Protein AF-A0A3D3JRH2-F1 (afdb_monomer_lite)

Radius of gyration: 25.26 Å; chains: 1; bounding box: 68×39×95 Å

pLDDT: mean 86.0, std 19.09, range [33.0, 98.31]

Structure (mmCIF, N/CA/C/O backbone):
data_AF-A0A3D3JRH2-F1
#
_entry.id   AF-A0A3D3JRH2-F1
#
loop_
_atom_site.group_PDB
_atom_site.id
_atom_site.type_symbol
_atom_site.label_atom_id
_atom_site.label_alt_id
_atom_site.label_comp_id
_atom_site.label_asym_id
_atom_site.label_entity_id
_atom_site.label_seq_id
_atom_site.pdbx_PDB_ins_code
_atom_site.Cartn_x
_atom_site.Cartn_y
_atom_site.Cartn_z
_atom_site.occupancy
_atom_site.B_iso_or_equiv
_atom_site.auth_seq_id
_atom_site.auth_comp_id
_atom_site.auth_asym_id
_atom_site.auth_atom_id
_atom_site.pdbx_PDB_model_num
ATOM 1 N N . MET A 1 1 ? -28.221 7.135 58.845 1.00 40.22 1 MET A N 1
ATOM 2 C CA . MET A 1 1 ? -26.895 6.533 58.568 1.00 40.22 1 MET A CA 1
ATOM 3 C C . MET A 1 1 ? -27.173 5.155 57.981 1.00 40.22 1 MET A C 1
ATOM 5 O O . MET A 1 1 ? -27.814 4.379 58.660 1.00 40.22 1 MET A O 1
ATOM 9 N N . MET A 1 2 ? -26.902 4.815 56.724 1.00 33.19 2 MET A N 1
ATOM 10 C CA . MET A 1 2 ? -25.767 5.149 55.867 1.00 33.19 2 MET A CA 1
ATOM 11 C C . MET A 1 2 ? -26.227 5.385 54.418 1.00 33.19 2 MET A C 1
ATOM 13 O O . MET A 1 2 ? -26.997 4.594 53.874 1.00 33.19 2 MET A O 1
ATOM 17 N N . SER A 1 3 ? -25.724 6.456 53.800 1.00 33.62 3 SER A N 1
ATOM 18 C CA . SER A 1 3 ? -25.814 6.701 52.358 1.00 33.62 3 SER A CA 1
ATOM 19 C C . SER A 1 3 ? -25.036 5.631 51.598 1.00 33.62 3 SER A C 1
ATOM 21 O O . SER A 1 3 ? -23.845 5.444 51.841 1.00 33.62 3 SER A O 1
ATOM 23 N N . ARG A 1 4 ? -25.684 4.958 50.645 1.00 35.91 4 ARG A N 1
ATOM 24 C CA . ARG A 1 4 ? -24.991 4.191 49.606 1.00 35.91 4 ARG A CA 1
ATOM 25 C C . ARG A 1 4 ? -24.695 5.143 48.454 1.00 35.91 4 ARG A C 1
ATOM 27 O O . ARG A 1 4 ? -25.596 5.545 47.726 1.00 35.91 4 ARG A O 1
ATOM 34 N N . LEU A 1 5 ? -23.432 5.543 48.358 1.00 33.53 5 LEU A N 1
ATOM 35 C CA . LEU A 1 5 ? -22.888 6.319 47.254 1.00 33.53 5 LEU A CA 1
ATOM 36 C C . LEU A 1 5 ? -22.901 5.423 46.003 1.00 33.53 5 LEU A C 1
ATOM 38 O O . LEU A 1 5 ? -22.093 4.504 45.885 1.00 33.53 5 LEU A O 1
ATOM 42 N N . ALA A 1 6 ? -23.856 5.639 45.102 1.00 35.31 6 ALA A N 1
ATOM 43 C CA . ALA A 1 6 ? -23.824 5.041 43.775 1.00 35.31 6 ALA A CA 1
ATOM 44 C C . ALA A 1 6 ? -22.834 5.848 42.927 1.00 35.31 6 ALA A C 1
ATOM 46 O O . ALA A 1 6 ? -23.084 7.009 42.604 1.00 35.31 6 ALA A O 1
ATOM 47 N N . ILE A 1 7 ? -21.691 5.246 42.600 1.00 39.34 7 ILE A N 1
ATOM 48 C CA . ILE A 1 7 ? -20.765 5.787 41.607 1.00 39.34 7 ILE A CA 1
ATOM 49 C C . ILE A 1 7 ? -21.447 5.623 40.248 1.00 39.34 7 ILE A C 1
ATOM 51 O O . ILE A 1 7 ? -21.455 4.542 39.663 1.00 39.34 7 ILE A O 1
ATOM 55 N N . VAL A 1 8 ? -22.068 6.698 39.770 1.00 34.78 8 VAL A N 1
ATOM 56 C CA . VAL A 1 8 ? -22.498 6.819 38.379 1.00 34.78 8 VAL A CA 1
ATOM 57 C C . VAL A 1 8 ? -21.231 7.040 37.557 1.00 34.78 8 VAL A C 1
ATOM 59 O O . VAL A 1 8 ? -20.701 8.147 37.492 1.00 34.78 8 VAL A O 1
ATOM 62 N N . LEU A 1 9 ? -20.713 5.965 36.964 1.00 33.00 9 LEU A N 1
ATOM 63 C CA . LEU A 1 9 ? -19.756 6.046 35.866 1.00 33.00 9 LEU A CA 1
ATOM 64 C C . LEU A 1 9 ? -20.491 6.675 34.679 1.00 33.00 9 LEU A C 1
ATOM 66 O O . LEU A 1 9 ? -21.208 6.004 33.941 1.00 33.00 9 LEU A O 1
ATOM 70 N N . ILE A 1 10 ? -20.353 7.991 34.536 1.00 39.66 10 ILE A N 1
ATOM 71 C CA . ILE A 1 10 ? -20.770 8.710 33.336 1.00 39.66 10 ILE A CA 1
ATOM 72 C C . ILE A 1 10 ? -19.783 8.299 32.243 1.00 39.66 10 ILE A C 1
ATOM 74 O O . ILE A 1 10 ? -18.704 8.871 32.106 1.00 39.66 10 ILE A O 1
ATOM 78 N N . GLY A 1 11 ? -20.134 7.245 31.506 1.00 34.72 11 GLY A N 1
ATOM 79 C CA . GLY A 1 11 ? -19.487 6.924 30.246 1.00 34.72 11 GLY A CA 1
ATOM 80 C C . GLY A 1 11 ? -19.668 8.115 29.315 1.00 34.72 11 GLY A C 1
ATOM 81 O O . GLY A 1 11 ? -20.790 8.437 28.932 1.00 34.72 11 GLY A O 1
ATOM 82 N N . ILE A 1 12 ? -18.570 8.794 28.993 1.00 41.31 12 ILE A N 1
ATOM 83 C CA . ILE A 1 12 ? -18.538 9.830 27.965 1.00 41.31 12 ILE A CA 1
ATOM 84 C C . ILE A 1 12 ? -18.733 9.109 26.628 1.00 41.31 12 ILE A C 1
ATOM 86 O O . ILE A 1 12 ? -17.787 8.660 25.987 1.00 41.31 12 ILE A O 1
ATOM 90 N N . THR A 1 13 ? -19.990 8.930 26.237 1.00 35.75 13 THR A N 1
ATOM 91 C CA . THR A 1 13 ? -20.379 8.494 24.903 1.00 35.75 13 THR A CA 1
ATOM 92 C C . THR A 1 13 ? -20.231 9.690 23.974 1.00 35.75 13 THR A C 1
ATOM 94 O O . THR A 1 13 ? -21.083 10.569 23.933 1.00 35.75 13 THR A O 1
ATOM 97 N N . LEU A 1 14 ? -19.123 9.755 23.233 1.00 35.34 14 LEU A N 1
ATOM 98 C CA . LEU A 1 14 ? -19.022 10.644 22.077 1.00 35.34 14 LEU A CA 1
ATOM 99 C C . LEU A 1 14 ? -19.942 10.085 20.973 1.00 35.34 14 LEU A C 1
ATOM 101 O O . LEU A 1 14 ? -19.662 9.002 20.447 1.00 35.34 14 LEU A O 1
ATOM 105 N N . PRO A 1 15 ? -21.047 10.768 20.617 1.00 36.00 15 PRO A N 1
ATOM 106 C CA . PRO A 1 15 ? -21.924 10.325 19.545 1.00 36.00 15 PRO A CA 1
ATOM 107 C C . PRO A 1 15 ? -21.199 10.556 18.215 1.00 36.00 15 PRO A C 1
ATOM 109 O O . PRO A 1 15 ? -21.060 11.688 17.763 1.00 36.00 15 PRO A O 1
ATOM 112 N N . GLY A 1 16 ? -20.675 9.484 17.620 1.00 35.41 16 GLY A N 1
ATOM 113 C CA . GLY A 1 16 ? -20.023 9.534 16.305 1.00 35.41 16 GLY A CA 1
ATOM 114 C C . GLY A 1 16 ? -18.815 8.613 16.123 1.00 35.41 16 GLY A C 1
ATOM 115 O O . GLY A 1 16 ? -18.376 8.435 14.994 1.00 35.41 16 GLY A O 1
ATOM 116 N N . PHE A 1 17 ? -18.298 7.987 17.188 1.00 38.75 17 PHE A N 1
ATOM 117 C CA . PHE A 1 17 ? -17.148 7.067 17.098 1.00 38.75 17 PHE A CA 1
ATOM 118 C C . PHE A 1 17 ? -17.523 5.578 17.206 1.00 38.75 17 PHE A C 1
ATOM 120 O O . PHE A 1 17 ? -16.671 4.725 17.436 1.00 38.75 17 PHE A O 1
ATOM 127 N N . VAL A 1 18 ? -18.804 5.247 17.023 1.00 35.84 18 VAL A N 1
ATOM 128 C CA . VAL A 1 18 ? -19.294 3.860 16.967 1.00 35.84 18 VAL A CA 1
ATOM 129 C C . VAL A 1 18 ? -19.523 3.475 15.503 1.00 35.84 18 VAL A C 1
ATOM 131 O O . VAL A 1 18 ? -20.641 3.218 15.076 1.00 35.84 18 VAL A O 1
ATOM 134 N N . CYS A 1 19 ? -18.450 3.469 14.713 1.00 33.66 19 CYS A N 1
ATOM 135 C CA . CYS A 1 19 ? -18.421 2.784 13.420 1.00 33.66 19 CYS A CA 1
ATOM 136 C C . CYS A 1 19 ? -17.514 1.557 13.561 1.00 33.66 19 CYS A C 1
ATOM 138 O O . CYS A 1 19 ? -16.293 1.674 13.531 1.00 33.66 19 CYS A O 1
ATOM 140 N N . SER A 1 20 ? -18.144 0.401 13.793 1.00 37.19 20 SER A N 1
ATOM 141 C CA . SER A 1 20 ? -17.623 -0.966 13.618 1.00 37.19 20 SER A CA 1
ATOM 142 C C . SER A 1 20 ? -16.112 -1.168 13.854 1.00 37.19 20 SER A C 1
ATOM 144 O O . SER A 1 20 ? -15.312 -1.271 12.917 1.00 37.19 20 SER A O 1
ATOM 146 N N . LEU A 1 21 ? -15.714 -1.329 15.117 1.00 41.91 21 LEU A N 1
ATOM 147 C CA . LEU A 1 21 ? -14.427 -1.956 15.452 1.00 41.91 21 LEU A CA 1
ATOM 148 C C . LEU A 1 21 ? -14.421 -3.478 15.197 1.00 41.91 21 LEU A C 1
ATOM 150 O O . LEU A 1 21 ? -13.360 -4.085 15.221 1.00 41.91 21 LEU A O 1
ATOM 154 N N . GLN A 1 22 ? -15.566 -4.077 14.855 1.00 44.88 22 GLN A N 1
ATOM 155 C CA . GLN A 1 22 ? -15.666 -5.427 14.296 1.00 44.88 22 GLN A CA 1
ATOM 156 C C . GLN A 1 22 ? -15.674 -5.348 12.763 1.00 44.88 22 GLN A C 1
ATOM 158 O O . GLN A 1 22 ? -16.735 -5.398 12.151 1.00 44.88 22 GLN A O 1
ATOM 163 N N . ALA A 1 23 ? -14.512 -5.164 12.137 1.00 56.19 23 ALA A N 1
ATOM 164 C CA . ALA A 1 23 ? -14.354 -5.662 10.768 1.00 56.19 23 ALA A CA 1
ATOM 165 C C . ALA A 1 23 ? -13.597 -6.979 10.875 1.00 56.19 23 ALA A C 1
ATOM 167 O O . ALA A 1 23 ? -12.637 -7.059 11.644 1.00 56.19 23 ALA A O 1
ATOM 168 N N . ASP A 1 24 ? -14.062 -7.988 10.155 1.00 73.38 24 ASP A N 1
ATOM 169 C CA . ASP A 1 24 ? -13.452 -9.309 10.148 1.00 73.38 24 ASP A CA 1
ATOM 170 C C . ASP A 1 24 ? -12.060 -9.187 9.494 1.00 73.38 24 ASP A C 1
ATOM 172 O O . ASP A 1 24 ? -11.940 -8.549 8.442 1.00 73.38 24 ASP A O 1
ATOM 176 N N . PRO A 1 25 ? -10.983 -9.761 10.065 1.00 78.38 25 PRO A N 1
ATO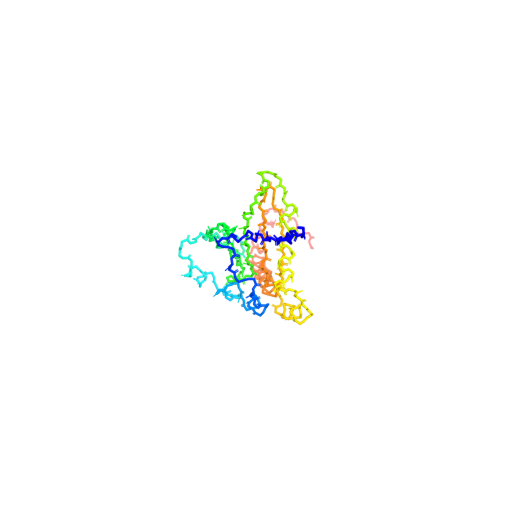M 177 C CA . PRO A 1 25 ? -9.703 -9.901 9.368 1.00 78.38 25 PRO A CA 1
ATOM 178 C C . PRO A 1 25 ? -9.841 -10.439 7.931 1.00 78.38 25 PRO A C 1
ATOM 180 O O . PRO A 1 25 ? -9.043 -10.090 7.059 1.00 78.38 25 PRO A O 1
ATOM 183 N N . SER A 1 26 ? -10.887 -11.225 7.653 1.00 82.25 26 SER A N 1
ATOM 184 C CA . SER A 1 26 ? -11.229 -11.701 6.312 1.00 82.25 26 SER A CA 1
ATOM 185 C C . SER A 1 26 ? -11.582 -10.594 5.311 1.00 82.25 26 SER A C 1
ATOM 187 O O . SER A 1 26 ? -11.422 -10.800 4.106 1.00 82.25 26 SER A O 1
ATOM 189 N N . ASP A 1 27 ? -12.012 -9.417 5.768 1.00 90.44 27 ASP A N 1
ATOM 190 C CA . ASP A 1 27 ? -12.356 -8.289 4.901 1.00 90.44 27 ASP A CA 1
ATOM 191 C C . ASP A 1 27 ? -11.094 -7.665 4.305 1.00 90.44 27 ASP A C 1
ATOM 193 O O . ASP A 1 27 ? -10.979 -7.546 3.084 1.00 90.44 27 ASP A O 1
ATOM 197 N N . ILE A 1 28 ? -10.098 -7.355 5.148 1.00 93.88 28 ILE A N 1
ATOM 198 C CA . ILE A 1 28 ? -8.846 -6.749 4.672 1.00 93.88 28 ILE A CA 1
ATOM 199 C C . ILE A 1 28 ? -8.021 -7.719 3.813 1.00 93.88 28 ILE A C 1
ATOM 201 O O . ILE A 1 28 ? -7.264 -7.285 2.946 1.00 93.88 28 ILE A O 1
ATOM 205 N N . ALA A 1 29 ? -8.200 -9.032 3.996 1.00 94.00 29 ALA A N 1
ATOM 206 C CA . ALA A 1 29 ? -7.615 -10.050 3.125 1.00 94.00 29 ALA A CA 1
ATOM 207 C C . ALA A 1 29 ? -8.140 -9.991 1.682 1.00 94.00 29 ALA A C 1
ATOM 209 O O . ALA A 1 29 ? -7.397 -10.283 0.746 1.00 94.00 29 ALA A O 1
ATOM 210 N N . LYS A 1 30 ? -9.402 -9.589 1.485 1.00 94.56 30 LYS A N 1
ATOM 211 C CA . LYS A 1 30 ? -10.035 -9.487 0.159 1.00 94.56 30 LYS A CA 1
ATOM 212 C C . LYS A 1 30 ? -9.756 -8.143 -0.514 1.00 94.56 30 LYS A C 1
ATOM 214 O O . LYS A 1 30 ? -9.646 -8.078 -1.738 1.00 94.56 30 LYS A O 1
ATOM 219 N N . GLY A 1 31 ? -9.637 -7.075 0.269 1.00 94.81 31 GLY A N 1
ATOM 220 C CA . GLY A 1 31 ? -9.479 -5.719 -0.243 1.00 94.81 31 GLY A CA 1
ATOM 221 C C . GLY A 1 31 ? -9.542 -4.668 0.855 1.00 94.81 31 GLY A C 1
ATOM 222 O O . GLY A 1 31 ? -9.726 -4.979 2.025 1.00 94.81 31 GLY A O 1
ATOM 223 N N . TYR A 1 32 ? -9.418 -3.397 0.486 1.00 94.56 32 TYR A N 1
ATOM 224 C CA . TYR A 1 32 ? -9.647 -2.293 1.414 1.00 94.56 32 TYR A CA 1
ATOM 225 C C . TYR A 1 32 ? -11.020 -1.670 1.157 1.00 94.56 32 TYR A C 1
ATOM 227 O O . TYR A 1 32 ? -11.253 -1.092 0.093 1.00 94.56 32 TYR A O 1
ATOM 235 N N . LYS A 1 33 ? -11.918 -1.750 2.151 1.00 89.50 33 LYS A N 1
ATOM 236 C CA . LYS A 1 33 ? -13.347 -1.421 1.982 1.00 89.50 33 LYS A CA 1
ATOM 237 C C . LYS A 1 33 ? -13.911 -2.218 0.791 1.00 89.50 33 LYS A C 1
ATOM 239 O O . LYS A 1 33 ? -13.622 -3.401 0.668 1.00 89.50 33 LYS A O 1
ATOM 244 N N . ASP A 1 34 ? -14.635 -1.565 -0.112 1.00 90.81 34 ASP A N 1
ATOM 245 C CA . ASP A 1 34 ? -15.239 -2.192 -1.291 1.00 90.81 34 ASP A CA 1
ATOM 246 C C . ASP A 1 34 ? -14.273 -2.329 -2.484 1.00 90.81 34 ASP A C 1
ATOM 248 O O . ASP A 1 34 ? -14.712 -2.596 -3.599 1.00 90.81 34 ASP A O 1
ATOM 252 N N . GLN A 1 35 ? -12.968 -2.099 -2.288 1.00 95.81 35 GLN A N 1
ATOM 253 C CA . GLN A 1 35 ? -11.960 -2.159 -3.351 1.00 95.81 35 GLN A CA 1
ATOM 254 C C . GLN A 1 35 ? -11.091 -3.416 -3.201 1.00 95.81 35 GLN A C 1
ATOM 256 O O . GLN A 1 35 ? -10.242 -3.457 -2.303 1.00 95.81 35 GLN A O 1
ATOM 261 N N . PRO A 1 36 ? -11.267 -4.437 -4.062 1.00 97.19 36 PRO A N 1
ATOM 262 C CA . PRO A 1 36 ? -10.444 -5.639 -4.033 1.00 97.19 36 PRO A CA 1
ATOM 263 C C . PRO A 1 36 ? -8.972 -5.343 -4.322 1.00 97.19 36 PRO A C 1
ATOM 265 O O . PRO A 1 36 ? -8.639 -4.447 -5.100 1.00 97.19 36 PRO A O 1
ATOM 268 N N . TRP A 1 37 ? -8.076 -6.142 -3.749 1.00 97.81 37 TRP A N 1
ATOM 269 C CA . TRP A 1 37 ? -6.662 -6.078 -4.114 1.00 97.81 37 TRP A CA 1
ATOM 270 C C . TRP A 1 37 ? -6.447 -6.443 -5.590 1.00 97.81 37 TRP A C 1
ATOM 272 O O . TRP A 1 37 ? -7.124 -7.312 -6.134 1.00 97.81 37 TRP A O 1
ATOM 282 N N . GLY A 1 38 ? -5.495 -5.776 -6.246 1.00 97.25 38 GLY A N 1
ATOM 283 C CA . GLY A 1 38 ? -5.142 -6.036 -7.647 1.00 97.25 38 GLY A CA 1
ATOM 284 C C . GLY A 1 38 ? -6.092 -5.437 -8.682 1.00 97.25 38 GLY A C 1
ATOM 285 O O . GLY A 1 38 ? -5.847 -5.579 -9.877 1.00 97.25 38 GLY A O 1
ATOM 286 N N . VAL A 1 39 ? -7.146 -4.746 -8.247 1.00 97.88 39 VAL A N 1
ATOM 287 C CA . VAL A 1 39 ? -8.066 -4.046 -9.143 1.00 97.88 39 VAL A CA 1
ATOM 288 C C . VAL A 1 39 ? -7.382 -2.846 -9.825 1.00 97.88 39 VAL A C 1
ATOM 290 O O . VAL A 1 39 ? -6.449 -2.258 -9.268 1.00 97.88 39 VAL A O 1
ATOM 293 N N . SER A 1 40 ? -7.841 -2.491 -11.029 1.00 97.06 40 SER A N 1
ATOM 294 C CA . SER A 1 40 ? -7.260 -1.422 -11.853 1.00 97.06 40 SER A CA 1
ATOM 295 C C . SER A 1 40 ? -7.551 -0.012 -11.351 1.00 97.06 40 SER A C 1
ATOM 297 O O . SER A 1 40 ? -8.543 0.226 -10.653 1.00 97.06 40 SER A O 1
ATOM 299 N N . ILE A 1 41 ? -6.723 0.946 -11.783 1.00 96.69 41 ILE A N 1
ATOM 300 C CA . ILE A 1 41 ? -6.904 2.378 -11.501 1.00 96.69 41 ILE A CA 1
ATOM 301 C C . ILE A 1 41 ? -8.294 2.832 -11.948 1.00 96.69 41 ILE A C 1
ATOM 303 O O . ILE A 1 41 ? -9.002 3.478 -11.180 1.00 96.69 41 ILE A O 1
ATOM 307 N N . GLU A 1 42 ? -8.702 2.459 -13.165 1.00 96.56 42 GLU A N 1
ATOM 308 C CA . GLU A 1 42 ? -9.991 2.858 -13.743 1.00 96.56 42 GLU A CA 1
ATOM 309 C C . GLU A 1 42 ? -11.164 2.411 -12.861 1.00 96.56 42 GLU A C 1
ATOM 311 O O . GLU A 1 42 ? -12.099 3.175 -12.619 1.00 96.56 42 GLU A O 1
ATOM 316 N N . THR A 1 43 ? -11.109 1.180 -12.347 1.00 97.00 43 THR A N 1
ATOM 317 C CA . THR A 1 43 ? -12.164 0.641 -11.482 1.00 97.00 43 THR A CA 1
ATOM 318 C C . THR A 1 43 ? -12.265 1.419 -10.173 1.00 97.00 43 THR A C 1
ATOM 320 O O . THR A 1 43 ? -13.364 1.819 -9.791 1.00 97.00 43 THR A O 1
ATOM 323 N N . VAL A 1 44 ? -11.136 1.694 -9.510 1.00 96.25 44 VAL A N 1
ATOM 324 C CA . VAL A 1 44 ? -11.143 2.468 -8.256 1.00 96.25 44 VAL A CA 1
ATOM 325 C C . VAL A 1 44 ? -11.566 3.915 -8.511 1.00 96.25 44 VAL A C 1
ATOM 327 O O . VAL A 1 44 ? -12.331 4.486 -7.738 1.00 96.25 44 VAL A O 1
ATOM 330 N N . GLN A 1 45 ? -11.130 4.516 -9.618 1.00 95.94 45 GLN A N 1
ATOM 331 C CA . GLN A 1 45 ? -11.484 5.889 -9.973 1.00 95.94 45 GLN A CA 1
ATOM 332 C C . GLN A 1 45 ? -12.981 6.048 -10.265 1.00 95.94 45 GLN A C 1
ATOM 334 O O . GLN A 1 45 ? -13.565 7.061 -9.891 1.00 95.94 45 GLN A O 1
ATOM 339 N N . LYS A 1 46 ? -13.641 5.035 -10.845 1.00 96.38 46 LYS A N 1
ATOM 340 C CA . LYS A 1 46 ? -15.109 5.020 -10.990 1.00 96.38 46 LYS A CA 1
ATOM 341 C C . LYS A 1 46 ? -15.831 5.069 -9.643 1.00 96.38 46 LYS A C 1
ATOM 343 O O . LYS A 1 46 ? -16.882 5.696 -9.552 1.00 96.38 46 LYS A O 1
ATOM 348 N N . ALA A 1 47 ? -15.276 4.437 -8.607 1.00 95.00 47 ALA A N 1
ATOM 349 C CA . ALA A 1 47 ? -15.831 4.495 -7.254 1.00 95.00 47 ALA A CA 1
ATOM 350 C C . ALA A 1 47 ? -15.591 5.856 -6.569 1.00 95.00 47 ALA A C 1
ATOM 352 O O . ALA A 1 47 ? -16.340 6.230 -5.668 1.00 95.00 47 ALA A O 1
ATOM 353 N N . PHE A 1 48 ? -14.579 6.612 -7.008 1.00 94.81 48 PHE A N 1
ATOM 354 C CA . PHE A 1 48 ? -14.211 7.914 -6.449 1.00 94.81 48 PHE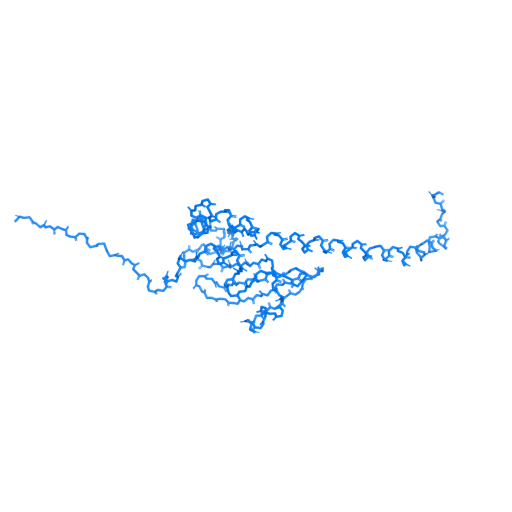 A CA 1
ATOM 355 C C . PHE A 1 48 ? -14.013 8.958 -7.562 1.00 94.81 48 PHE A C 1
ATOM 357 O O . PHE A 1 48 ? -12.874 9.331 -7.852 1.00 94.81 48 PHE A O 1
ATOM 364 N N . PRO A 1 49 ? -15.093 9.460 -8.188 1.00 92.00 49 PRO A N 1
ATOM 365 C CA . PRO A 1 49 ? -14.988 10.364 -9.337 1.00 92.00 49 PRO A CA 1
ATOM 366 C C . PRO A 1 49 ? -14.281 11.689 -9.008 1.00 92.00 49 PRO A C 1
ATOM 368 O O . PRO A 1 49 ? -13.596 12.239 -9.864 1.00 92.00 49 PRO A O 1
ATOM 371 N N . ASP A 1 50 ? -14.369 12.157 -7.759 1.00 93.50 50 ASP A N 1
ATOM 372 C CA . ASP A 1 50 ? -13.734 13.402 -7.290 1.00 93.50 50 ASP A CA 1
ATOM 373 C C . ASP A 1 50 ? -12.280 13.216 -6.812 1.00 93.50 50 ASP A C 1
ATOM 375 O O . ASP A 1 50 ? -11.707 14.077 -6.136 1.00 93.50 50 ASP A O 1
ATOM 379 N N . SER A 1 51 ? -11.684 12.058 -7.089 1.00 94.12 51 SER A N 1
ATOM 380 C CA . SER A 1 51 ? -10.315 11.748 -6.687 1.00 94.12 51 SER A CA 1
ATOM 381 C C . SER A 1 51 ? -9.271 12.398 -7.598 1.00 94.12 51 SER A C 1
ATOM 383 O O . SER A 1 51 ? -9.512 12.673 -8.772 1.00 94.12 51 SER A O 1
ATOM 385 N N . ASN A 1 52 ? -8.077 12.634 -7.051 1.00 96.62 52 ASN A N 1
ATOM 386 C CA . ASN A 1 52 ? -6.938 13.141 -7.814 1.00 96.62 52 ASN A CA 1
ATOM 387 C C . ASN A 1 52 ? -5.996 11.991 -8.192 1.00 96.62 52 ASN A C 1
ATOM 389 O O . ASN A 1 52 ? -5.470 11.326 -7.297 1.00 96.62 52 ASN A O 1
ATOM 393 N N . LEU A 1 53 ? -5.774 11.775 -9.490 1.00 96.62 53 LEU A N 1
ATOM 394 C CA . LEU A 1 53 ? -4.863 10.754 -10.007 1.00 96.62 53 LEU A CA 1
ATOM 395 C C . LEU A 1 53 ? -3.502 11.366 -10.346 1.00 96.62 53 LEU A C 1
ATOM 397 O O . LEU A 1 53 ? -3.394 12.238 -11.203 1.00 96.62 53 LEU A O 1
ATOM 401 N N . GLU A 1 54 ? -2.455 10.833 -9.732 1.00 96.25 54 GLU A N 1
ATOM 402 C CA . GLU A 1 54 ? -1.067 11.173 -10.022 1.00 96.25 54 GLU A CA 1
ATOM 403 C C . GLU A 1 54 ? -0.346 9.942 -10.572 1.00 96.25 54 GLU A C 1
ATOM 405 O O . GLU A 1 54 ? -0.228 8.919 -9.898 1.00 96.25 54 GLU A O 1
ATOM 410 N N . THR A 1 55 ? 0.148 10.024 -11.805 1.00 93.69 55 THR A N 1
ATOM 411 C CA . THR A 1 55 ? 0.948 8.960 -12.422 1.00 93.69 55 THR A CA 1
ATOM 412 C C . THR A 1 55 ? 2.430 9.257 -12.265 1.00 93.69 55 THR A C 1
ATOM 414 O O . THR A 1 55 ? 2.875 10.370 -12.546 1.00 93.69 55 THR A O 1
ATOM 417 N N . ALA A 1 56 ? 3.207 8.252 -11.883 1.00 86.06 56 ALA A N 1
ATOM 418 C CA . ALA A 1 56 ? 4.650 8.344 -11.757 1.00 86.06 56 ALA A CA 1
ATOM 419 C C . ALA A 1 56 ? 5.363 7.523 -12.851 1.00 86.06 56 ALA A C 1
ATOM 421 O O . ALA A 1 56 ? 4.787 6.601 -13.445 1.00 86.06 56 ALA A O 1
ATOM 422 N N . PRO A 1 57 ? 6.639 7.842 -13.146 1.00 75.44 57 PRO A N 1
ATOM 423 C CA . PRO A 1 57 ? 7.444 7.056 -14.069 1.00 75.44 57 PRO A CA 1
ATOM 424 C C . PRO A 1 57 ? 7.494 5.581 -13.668 1.00 75.44 57 PRO A C 1
ATOM 426 O O . PRO A 1 57 ? 7.441 5.231 -12.491 1.00 75.44 57 PRO A O 1
ATOM 429 N N . LYS A 1 58 ? 7.674 4.713 -14.667 1.00 75.00 58 LYS A N 1
ATOM 430 C CA . LYS A 1 58 ? 7.733 3.251 -14.511 1.00 75.00 58 LYS A CA 1
ATOM 431 C C . LYS A 1 58 ? 6.399 2.579 -14.132 1.00 75.00 58 LYS A C 1
ATOM 433 O O . LYS A 1 58 ? 6.413 1.425 -13.718 1.00 75.00 58 LYS A O 1
ATOM 438 N N . GLY A 1 59 ? 5.259 3.235 -14.352 1.00 78.88 59 GLY A N 1
ATOM 439 C CA . GLY A 1 59 ? 3.946 2.579 -14.290 1.00 78.88 59 GLY A CA 1
ATOM 440 C C . GLY A 1 59 ? 3.376 2.434 -12.880 1.00 78.88 59 GLY A C 1
ATOM 441 O O . GLY A 1 59 ? 2.566 1.539 -12.642 1.00 78.88 59 GLY A O 1
ATOM 442 N N . SER A 1 60 ? 3.802 3.286 -11.946 1.00 90.50 60 SER A N 1
ATOM 443 C CA . SER A 1 60 ? 3.099 3.474 -10.679 1.00 90.50 60 SER A CA 1
ATOM 444 C C . SER A 1 60 ? 2.121 4.641 -10.777 1.00 90.50 60 SER A C 1
ATOM 446 O O . SER A 1 60 ? 2.323 5.589 -11.538 1.00 90.50 60 SER A O 1
ATOM 448 N N . ALA A 1 61 ? 1.045 4.577 -10.004 1.00 95.94 61 ALA A N 1
ATOM 449 C CA . ALA A 1 61 ? 0.079 5.658 -9.902 1.00 95.94 61 ALA A CA 1
ATOM 450 C C . ALA A 1 61 ? -0.470 5.744 -8.482 1.00 95.94 61 ALA A C 1
ATOM 452 O O . ALA A 1 61 ? -0.454 4.769 -7.736 1.00 95.94 61 ALA A O 1
ATOM 453 N N . THR A 1 62 ? -0.950 6.919 -8.105 1.00 97.62 62 THR A N 1
ATOM 454 C CA . THR A 1 62 ? -1.593 7.162 -6.821 1.00 97.62 62 THR A CA 1
ATOM 455 C C . THR A 1 62 ? -2.907 7.882 -7.052 1.00 97.62 62 THR A C 1
ATOM 457 O O . THR A 1 62 ? -2.932 8.951 -7.654 1.00 97.62 62 THR A O 1
ATOM 460 N N . LEU A 1 63 ? -3.992 7.311 -6.542 1.00 97.69 63 LEU A N 1
ATOM 461 C CA . LEU A 1 63 ? -5.305 7.936 -6.518 1.00 97.69 63 LEU A CA 1
ATOM 462 C C . LEU A 1 63 ? -5.577 8.460 -5.106 1.00 97.69 63 LEU A C 1
ATOM 464 O O . LEU A 1 63 ? -5.667 7.686 -4.151 1.00 97.69 63 LEU A O 1
ATOM 468 N N . THR A 1 64 ? -5.700 9.774 -4.962 1.00 98.00 64 THR A N 1
ATOM 469 C CA . THR A 1 64 ? -5.935 10.430 -3.674 1.00 98.00 64 THR A CA 1
ATOM 470 C C . THR A 1 64 ? -7.407 10.773 -3.508 1.00 98.00 64 THR A C 1
ATOM 472 O O . THR A 1 64 ? -7.980 11.517 -4.302 1.00 98.00 64 THR A O 1
ATOM 475 N N . VAL A 1 65 ? -8.002 10.276 -2.427 1.00 96.81 65 VAL A N 1
ATOM 476 C CA . VAL A 1 65 ? -9.393 10.510 -2.037 1.00 96.81 65 VAL A CA 1
ATOM 477 C C . VAL A 1 65 ? -9.410 11.317 -0.743 1.00 96.81 65 VAL A C 1
ATOM 479 O O . VAL A 1 65 ? -8.772 10.943 0.247 1.00 96.81 65 VAL A O 1
ATOM 482 N N . LYS A 1 66 ? -10.133 12.441 -0.741 1.00 95.94 66 LYS A N 1
ATOM 483 C CA . LYS A 1 66 ? -10.364 13.231 0.475 1.00 95.94 66 LYS A CA 1
ATOM 484 C C . LYS A 1 66 ? -11.342 12.495 1.386 1.00 95.94 66 LYS A C 1
ATOM 486 O O . LYS A 1 66 ? -12.320 11.923 0.915 1.00 95.94 66 LYS A O 1
ATOM 491 N N . GLY A 1 67 ? -11.074 12.521 2.682 1.00 92.44 67 GLY A N 1
ATOM 492 C CA . GLY A 1 67 ? -11.956 11.965 3.699 1.00 92.44 67 GLY A CA 1
ATOM 493 C C . GLY A 1 67 ? -12.403 13.018 4.707 1.00 92.44 67 GLY A C 1
ATOM 494 O O . GLY A 1 67 ? -12.314 14.220 4.460 1.00 92.44 67 GLY A O 1
ATOM 495 N N . GLN A 1 68 ? -12.889 12.551 5.851 1.00 90.62 68 GLN A N 1
ATOM 496 C CA . GLN A 1 68 ? -13.321 13.379 6.975 1.00 90.62 68 GLN A CA 1
ATOM 497 C C . GLN A 1 68 ? -12.659 12.871 8.260 1.00 90.62 68 GLN A C 1
ATOM 499 O O . GLN A 1 68 ? -12.334 11.682 8.334 1.00 90.62 68 GLN A O 1
ATOM 504 N N . PRO A 1 69 ? -12.449 13.733 9.272 1.00 89.38 69 PRO A N 1
ATOM 505 C CA . PRO A 1 69 ? -11.850 13.312 10.530 1.00 89.38 69 PRO A CA 1
ATOM 506 C C . PRO A 1 69 ? -12.543 12.072 11.135 1.00 89.38 69 PRO A C 1
ATOM 508 O O . PRO A 1 69 ? -13.771 11.992 11.119 1.00 89.38 69 PRO A O 1
ATOM 511 N N . PRO A 1 70 ? -11.776 11.106 11.672 1.00 90.94 70 PRO A N 1
ATOM 512 C CA . PRO A 1 70 ? -10.319 11.153 11.799 1.00 90.94 70 PRO A CA 1
ATOM 513 C C . PRO A 1 70 ? -9.574 10.804 10.498 1.00 90.94 70 PRO A C 1
ATOM 515 O O . PRO A 1 70 ? -8.436 11.222 10.341 1.00 90.94 70 PRO A O 1
ATOM 518 N N . ALA A 1 71 ? -10.180 10.090 9.544 1.00 95.06 71 ALA A N 1
ATOM 519 C CA . ALA A 1 71 ? -9.534 9.652 8.302 1.00 95.06 71 ALA A CA 1
ATOM 520 C C . ALA A 1 71 ? -9.640 10.700 7.180 1.00 95.06 71 ALA A C 1
ATOM 522 O O . ALA A 1 71 ? -10.446 10.578 6.260 1.00 95.06 71 ALA A O 1
ATOM 523 N N . VAL A 1 72 ? -8.804 11.734 7.247 1.00 95.81 72 VAL A N 1
ATOM 524 C CA . VAL A 1 72 ? -8.876 12.914 6.366 1.00 95.81 72 VAL A CA 1
ATOM 525 C C . VAL A 1 72 ? -8.416 12.667 4.926 1.00 95.81 72 VAL A C 1
ATOM 527 O O . VAL A 1 72 ? -8.731 13.456 4.035 1.00 95.81 72 VAL A O 1
ATOM 530 N N . GLN A 1 73 ? -7.679 11.585 4.668 1.00 96.62 73 GLN A N 1
ATOM 531 C CA . GLN A 1 73 ? -7.203 11.243 3.328 1.00 96.62 73 GLN A CA 1
ATOM 532 C C . GLN A 1 73 ? -6.972 9.738 3.189 1.00 96.62 73 GLN A C 1
ATOM 534 O O . GLN A 1 73 ? -6.464 9.093 4.104 1.00 96.62 73 GLN A O 1
ATOM 539 N N . SER A 1 74 ? -7.304 9.190 2.021 1.00 97.44 74 SER A N 1
ATOM 540 C CA . SER A 1 74 ? -6.895 7.851 1.589 1.00 97.44 74 SER A CA 1
ATOM 541 C C . SER A 1 74 ? -6.134 7.944 0.267 1.00 97.44 74 SER A C 1
ATOM 543 O O . SER A 1 74 ? -6.587 8.615 -0.656 1.00 97.44 74 SER A O 1
ATOM 545 N N . MET A 1 75 ? -4.981 7.289 0.168 1.00 97.81 75 MET A N 1
ATOM 546 C CA . MET A 1 75 ? -4.197 7.173 -1.062 1.00 97.81 75 MET A CA 1
ATOM 547 C C . MET A 1 75 ? -4.203 5.712 -1.499 1.00 97.81 75 MET A C 1
ATOM 549 O O . MET A 1 75 ? -3.679 4.864 -0.781 1.00 97.81 75 MET A O 1
ATOM 553 N N . TYR A 1 76 ? -4.779 5.426 -2.660 1.00 98.00 76 TYR A N 1
ATOM 554 C CA . TYR A 1 76 ? -4.731 4.114 -3.300 1.00 98.00 76 TYR A CA 1
ATOM 555 C C . TYR A 1 76 ? -3.525 4.095 -4.232 1.00 98.00 76 TYR A C 1
ATOM 557 O O . TYR A 1 76 ? -3.437 4.926 -5.136 1.00 98.00 76 TYR A O 1
ATOM 565 N N . VAL A 1 77 ? -2.572 3.199 -3.991 1.00 96.81 77 VAL A N 1
ATOM 566 C CA . VAL A 1 77 ? -1.314 3.149 -4.743 1.00 96.81 77 VAL A CA 1
ATOM 567 C C . VAL A 1 77 ? -1.296 1.912 -5.621 1.00 96.81 77 VAL A C 1
ATOM 569 O O . VAL A 1 77 ? -1.467 0.779 -5.157 1.00 96.81 77 VAL A O 1
ATOM 572 N N . PHE A 1 78 ? -1.039 2.162 -6.895 1.00 96.81 78 PHE A N 1
ATOM 573 C CA . PHE A 1 78 ? -1.052 1.184 -7.959 1.00 96.81 78 PHE A CA 1
ATOM 574 C C . PHE A 1 78 ? 0.353 0.983 -8.497 1.00 96.81 78 PHE A C 1
ATOM 576 O O . PHE A 1 78 ? 1.126 1.936 -8.639 1.00 96.81 78 PHE A O 1
ATOM 583 N N . MET A 1 79 ? 0.661 -0.252 -8.866 1.00 94.56 79 MET A N 1
ATOM 584 C CA . MET A 1 79 ? 1.824 -0.572 -9.682 1.00 94.56 79 MET A CA 1
ATOM 585 C C . MET A 1 79 ? 1.400 -1.490 -10.808 1.00 94.56 79 MET A C 1
ATOM 587 O O . MET A 1 79 ? 0.681 -2.451 -10.563 1.00 94.56 79 MET A O 1
ATOM 591 N N . MET A 1 80 ? 1.850 -1.204 -12.030 1.00 91.31 80 MET A N 1
ATOM 592 C CA . MET A 1 80 ? 1.449 -1.971 -13.215 1.00 91.31 80 MET A CA 1
ATOM 593 C C . MET A 1 80 ? -0.085 -2.069 -13.344 1.00 91.31 80 MET A C 1
ATOM 595 O O . MET A 1 80 ? -0.606 -3.120 -13.695 1.00 91.31 80 MET A O 1
ATOM 599 N N . ASP A 1 81 ? -0.791 -0.975 -13.025 1.00 94.81 81 ASP A N 1
ATOM 600 C CA . ASP A 1 81 ? -2.262 -0.894 -12.991 1.00 94.81 81 ASP A CA 1
ATOM 601 C C . ASP A 1 81 ? -2.941 -1.880 -12.015 1.00 94.81 81 ASP A C 1
ATOM 603 O O . ASP A 1 81 ? -4.065 -2.316 -12.226 1.00 94.81 81 ASP A O 1
ATOM 607 N N . GLN A 1 82 ? -2.269 -2.243 -10.920 1.00 96.38 82 GLN A N 1
ATOM 608 C CA . GLN A 1 82 ? -2.829 -3.101 -9.874 1.00 96.38 82 GLN A CA 1
ATOM 609 C C . GLN A 1 82 ? -2.764 -2.410 -8.517 1.00 96.38 82 GLN A C 1
ATOM 611 O O . GLN A 1 82 ? -1.696 -1.951 -8.109 1.00 96.38 82 GLN A O 1
ATOM 616 N N . LEU A 1 83 ? -3.892 -2.351 -7.800 1.00 97.81 83 LEU A N 1
ATOM 617 C CA . LEU A 1 83 ? -3.942 -1.837 -6.431 1.00 97.81 83 LEU A CA 1
ATOM 618 C C . LEU A 1 83 ? -3.115 -2.729 -5.495 1.00 97.81 83 LEU A C 1
ATOM 620 O O . LEU A 1 83 ? -3.479 -3.882 -5.251 1.00 97.81 83 LEU A O 1
ATOM 624 N N . CYS A 1 84 ? -2.028 -2.183 -4.944 1.00 96.81 84 CYS A N 1
ATOM 625 C CA . CYS A 1 84 ? -1.139 -2.901 -4.024 1.00 96.81 84 CYS A CA 1
ATOM 626 C C . CYS A 1 84 ? -1.109 -2.294 -2.618 1.00 96.81 84 CYS A C 1
ATOM 628 O O . CYS A 1 84 ? -0.850 -3.023 -1.662 1.00 96.81 84 CYS A O 1
ATOM 630 N N . PHE A 1 85 ? -1.375 -0.989 -2.479 1.00 96.06 85 PHE A N 1
ATOM 631 C CA . PHE A 1 85 ? -1.386 -0.321 -1.177 1.00 96.06 85 PHE A CA 1
ATOM 632 C C . PHE A 1 85 ? -2.579 0.601 -1.005 1.00 96.06 85 PHE A C 1
ATOM 634 O O . PHE A 1 85 ? -3.033 1.241 -1.955 1.00 96.06 85 PHE A O 1
ATOM 641 N N . VAL A 1 86 ? -2.984 0.772 0.250 1.00 97.94 86 VAL A N 1
ATOM 642 C CA . VAL A 1 86 ? -3.803 1.899 0.681 1.00 97.94 86 VAL A CA 1
ATOM 643 C C . VAL A 1 86 ? -3.159 2.573 1.884 1.00 97.94 86 VAL A C 1
ATOM 645 O O . VAL A 1 86 ? -2.909 1.935 2.904 1.00 97.94 86 VAL A O 1
ATOM 648 N N . HIS A 1 87 ? -2.908 3.877 1.787 1.00 97.56 87 HIS A N 1
ATOM 649 C CA . HIS A 1 87 ? -2.489 4.697 2.923 1.00 97.56 87 HIS A CA 1
ATOM 650 C C . HIS A 1 87 ? -3.667 5.512 3.427 1.00 97.56 87 HIS A C 1
ATOM 652 O O . HIS A 1 87 ? -4.290 6.234 2.656 1.00 97.56 87 HIS A O 1
ATOM 658 N N . VAL A 1 88 ? -3.939 5.452 4.723 1.00 98.00 88 VAL A N 1
ATOM 659 C CA . VAL A 1 88 ? -4.980 6.246 5.371 1.00 98.00 88 VAL A CA 1
ATOM 660 C C . VAL A 1 88 ? -4.315 7.217 6.327 1.00 98.00 88 VAL A C 1
ATOM 662 O O . VAL A 1 88 ? -3.704 6.797 7.308 1.00 98.00 88 VAL A O 1
ATOM 665 N N . THR A 1 89 ? -4.434 8.510 6.044 1.00 98.12 89 THR A N 1
ATOM 666 C CA . THR A 1 89 ? -3.944 9.573 6.924 1.00 98.12 89 THR A CA 1
ATOM 667 C C . THR A 1 89 ? -5.011 9.903 7.956 1.00 98.12 89 THR A C 1
ATOM 669 O O . THR A 1 89 ? -6.147 10.235 7.609 1.00 98.12 89 THR A O 1
ATOM 672 N N . LEU A 1 90 ? -4.621 9.821 9.223 1.00 97.44 90 LEU A N 1
ATOM 673 C CA . LEU A 1 90 ? -5.434 10.092 10.392 1.00 97.44 90 LEU A CA 1
ATOM 674 C C . LEU A 1 90 ? -5.012 11.412 11.046 1.00 97.44 90 LEU A C 1
ATOM 676 O O . LEU A 1 90 ? -3.841 11.612 11.383 1.00 97.44 90 LEU A O 1
ATOM 680 N N . GLU A 1 91 ? -5.989 12.280 11.280 1.00 95.25 91 GLU A N 1
ATOM 681 C CA . GLU A 1 91 ? -5.880 13.411 12.196 1.00 95.25 91 GLU A CA 1
ATOM 682 C C . GLU A 1 91 ? -6.575 13.052 13.504 1.00 95.25 91 GLU A C 1
ATOM 684 O O . GLU A 1 91 ? -7.803 13.050 13.603 1.00 95.25 91 GLU A O 1
ATOM 689 N N . LEU A 1 92 ? -5.770 12.692 14.502 1.00 94.50 92 LEU A N 1
ATOM 690 C CA . LEU A 1 92 ? -6.269 12.300 15.812 1.00 94.50 92 LEU A CA 1
ATOM 691 C C . LEU A 1 92 ? -6.571 13.535 16.677 1.00 94.50 92 LEU A C 1
ATOM 693 O O . LEU A 1 92 ? -5.889 14.560 16.550 1.00 94.50 92 LEU A O 1
ATOM 697 N N . PRO A 1 93 ? -7.561 13.451 17.584 1.00 92.12 93 PRO A N 1
ATOM 698 C CA . PRO A 1 93 ? -7.770 14.477 18.597 1.00 92.12 93 PRO A CA 1
ATOM 699 C C . PRO A 1 93 ? -6.499 14.696 19.421 1.00 92.12 93 PRO A C 1
ATOM 701 O O . PRO A 1 93 ? -5.813 13.737 19.765 1.00 92.12 93 PRO A O 1
ATOM 704 N N . MET A 1 94 ? -6.208 15.954 19.762 1.00 91.00 94 MET A N 1
ATOM 705 C CA . MET A 1 94 ? -5.024 16.341 20.546 1.00 91.00 94 MET A CA 1
ATOM 706 C C . MET A 1 94 ? -3.678 15.969 19.901 1.00 91.00 94 MET A C 1
ATOM 708 O O . MET A 1 94 ? -2.660 15.944 20.596 1.00 91.00 94 MET A O 1
ATOM 712 N N . ARG A 1 95 ? -3.645 15.711 18.583 1.00 92.44 95 ARG A N 1
ATOM 713 C CA . ARG A 1 95 ? -2.375 15.543 17.871 1.00 92.44 95 ARG A CA 1
ATOM 714 C C . ARG A 1 95 ? -1.488 16.779 18.069 1.00 92.44 95 ARG A C 1
ATOM 716 O O . ARG A 1 95 ? -2.007 17.898 18.101 1.00 92.44 95 ARG A O 1
ATOM 723 N N . PRO A 1 96 ? -0.161 16.620 18.140 1.00 92.62 96 PRO A N 1
ATOM 724 C CA . PRO A 1 96 ? 0.734 17.763 18.172 1.00 92.62 96 PRO A CA 1
ATOM 725 C C . PRO A 1 96 ? 0.620 18.571 16.868 1.00 92.62 96 PRO A C 1
ATOM 727 O O . PRO A 1 96 ? 0.459 18.015 15.777 1.00 92.62 96 PRO A O 1
ATOM 730 N N . GLU A 1 97 ? 0.721 19.898 16.969 1.00 89.69 97 GLU A N 1
ATOM 731 C CA . GLU A 1 97 ? 0.745 20.787 15.796 1.00 89.69 97 GLU A CA 1
ATOM 732 C C . GLU A 1 97 ? 2.023 20.592 14.961 1.00 89.69 97 GLU A C 1
ATOM 734 O O . GLU A 1 97 ? 2.010 20.762 13.742 1.00 89.69 97 GLU A O 1
ATOM 739 N N . GLY A 1 98 ? 3.113 20.164 15.608 1.00 91.25 98 GLY A N 1
ATOM 740 C CA . GLY A 1 98 ? 4.380 19.825 14.972 1.00 91.25 98 GLY A CA 1
ATOM 741 C C . GLY A 1 98 ? 5.125 18.712 15.708 1.00 91.25 98 GLY A C 1
ATOM 742 O O . GLY A 1 98 ? 4.978 18.529 16.913 1.00 91.25 98 GLY A O 1
ATOM 743 N N . GLY A 1 99 ? 5.948 17.967 14.973 1.00 94.19 99 GLY A N 1
ATOM 744 C CA . GLY A 1 99 ? 6.614 16.764 15.466 1.00 94.19 99 GLY A CA 1
ATOM 745 C C . GLY A 1 99 ? 5.811 15.491 15.195 1.00 94.19 99 GLY A C 1
ATOM 746 O O . GLY A 1 99 ? 4.751 15.516 14.574 1.00 94.19 99 GLY A O 1
ATOM 747 N N . GLN A 1 100 ? 6.368 14.350 15.593 1.00 97.06 100 GLN A N 1
ATOM 748 C CA . GLN A 1 100 ? 5.661 13.070 15.526 1.00 97.06 100 GLN A CA 1
ATOM 749 C C . GLN A 1 100 ? 4.706 12.924 16.712 1.00 97.06 100 GLN A C 1
ATOM 751 O O . GLN A 1 100 ? 4.969 13.445 17.791 1.00 97.06 100 GLN A O 1
ATOM 756 N N . ASP A 1 101 ? 3.644 12.154 16.508 1.00 97.12 101 ASP A N 1
ATOM 757 C CA . ASP A 1 101 ? 2.693 11.711 17.524 1.00 97.12 101 ASP A CA 1
ATOM 758 C C . ASP A 1 101 ? 2.920 10.225 17.878 1.00 97.12 101 ASP A C 1
ATOM 760 O O . ASP A 1 101 ? 2.238 9.336 17.352 1.00 97.12 101 ASP A O 1
ATOM 764 N N . PRO A 1 102 ? 3.915 9.903 18.727 1.00 96.81 102 PRO A N 1
ATOM 765 C CA . PRO A 1 102 ? 4.181 8.524 19.125 1.00 96.81 102 PRO A CA 1
ATOM 766 C C . PRO A 1 102 ? 3.048 7.928 19.970 1.00 96.81 102 PRO A C 1
ATOM 768 O O . PRO A 1 102 ? 2.851 6.713 19.941 1.00 96.81 102 PRO A O 1
ATOM 771 N N . HIS A 1 103 ? 2.298 8.753 20.709 1.00 96.44 103 HIS A N 1
ATOM 772 C CA . HIS A 1 103 ? 1.195 8.279 21.540 1.00 96.44 103 HIS A CA 1
ATOM 773 C C . HIS A 1 103 ? -0.013 7.899 20.682 1.00 96.44 103 HIS A C 1
ATOM 775 O O . HIS A 1 103 ? -0.494 6.770 20.773 1.00 96.44 103 HIS A O 1
ATOM 781 N N . GLY A 1 104 ? -0.428 8.787 19.776 1.00 96.56 104 GLY A N 1
ATOM 782 C CA . GLY A 1 104 ? -1.468 8.510 18.793 1.00 96.56 104 GLY A CA 1
ATOM 783 C C . GLY A 1 104 ? -1.117 7.322 17.900 1.00 96.56 104 GLY A C 1
ATOM 784 O O . GLY A 1 104 ? -1.961 6.461 17.658 1.00 96.56 104 GLY A O 1
ATOM 785 N N . LYS A 1 105 ? 0.154 7.200 17.488 1.00 97.56 105 LYS A N 1
ATOM 786 C CA . LYS A 1 105 ? 0.647 6.009 16.781 1.00 97.56 105 LYS A CA 1
ATOM 787 C C . LYS A 1 105 ? 0.385 4.733 17.585 1.00 97.56 105 LYS A C 1
ATOM 789 O O . LYS A 1 105 ? -0.193 3.802 17.036 1.00 97.56 105 LYS A O 1
ATOM 794 N N . LYS A 1 106 ? 0.796 4.692 18.857 1.00 97.88 106 LYS A N 1
ATOM 795 C CA . LYS A 1 106 ? 0.653 3.503 19.708 1.00 97.88 106 LYS A CA 1
ATOM 796 C C . LYS A 1 106 ? -0.813 3.103 19.893 1.00 97.88 106 LYS A C 1
ATOM 798 O O . LYS A 1 106 ? -1.128 1.925 19.786 1.00 97.88 106 LYS A O 1
ATOM 803 N N . ILE A 1 107 ? -1.704 4.075 20.100 1.00 96.62 107 ILE A N 1
ATOM 804 C CA . ILE A 1 107 ? -3.152 3.822 20.193 1.00 96.62 107 ILE A CA 1
ATOM 805 C C . ILE A 1 107 ? -3.660 3.163 18.906 1.00 96.62 107 ILE A C 1
ATOM 807 O O . ILE A 1 107 ? -4.353 2.152 18.951 1.00 96.62 107 ILE A O 1
ATOM 811 N N . VAL A 1 108 ? -3.289 3.704 17.743 1.00 97.38 108 VAL A N 1
ATOM 812 C CA . VAL A 1 108 ? -3.710 3.136 16.456 1.00 97.38 108 VAL A CA 1
ATOM 813 C C . VAL A 1 108 ? -3.098 1.748 16.231 1.00 97.38 108 VAL A C 1
ATOM 815 O O . VAL A 1 108 ? -3.788 0.870 15.724 1.00 97.38 108 VAL A O 1
ATOM 818 N N . GLU A 1 109 ? -1.847 1.507 16.633 1.00 97.75 109 GLU A N 1
ATOM 819 C CA . GLU A 1 109 ? -1.232 0.169 16.596 1.00 97.75 109 GLU A CA 1
ATOM 820 C C . GLU A 1 109 ? -2.005 -0.845 17.448 1.00 97.75 109 GLU A C 1
ATOM 822 O O . GLU A 1 109 ? -2.252 -1.959 16.987 1.00 97.75 109 GLU A O 1
ATOM 827 N N . GLU A 1 110 ? -2.424 -0.464 18.656 1.00 96.69 110 GLU A N 1
ATOM 828 C CA . GLU A 1 110 ? -3.238 -1.308 19.537 1.00 96.69 110 GLU A CA 1
ATOM 829 C C . GLU A 1 110 ? -4.602 -1.613 18.904 1.00 96.69 110 GLU A C 1
ATOM 831 O O . GLU A 1 110 ? -4.978 -2.780 18.810 1.00 96.69 110 GLU A O 1
ATOM 836 N N . MET A 1 111 ? -5.281 -0.608 18.341 1.00 94.75 111 MET A N 1
ATOM 837 C CA . MET A 1 111 ? -6.548 -0.804 17.624 1.00 94.75 111 MET A CA 1
ATOM 838 C C . MET A 1 111 ? -6.401 -1.727 16.404 1.00 94.75 111 MET A C 1
ATOM 840 O O . MET A 1 111 ? -7.257 -2.571 16.153 1.00 94.75 111 MET A O 1
ATOM 844 N N . ILE A 1 112 ? -5.323 -1.580 15.627 1.00 94.75 112 ILE A N 1
ATOM 845 C CA . ILE A 1 112 ? -5.024 -2.450 14.479 1.00 94.75 112 ILE A CA 1
ATOM 846 C C . ILE A 1 112 ? -4.747 -3.879 14.942 1.00 94.75 112 ILE A C 1
ATOM 848 O O . ILE A 1 112 ? -5.221 -4.824 14.311 1.00 94.75 112 ILE A O 1
ATOM 852 N N . LYS A 1 113 ? -4.016 -4.046 16.049 1.00 94.31 113 LYS A N 1
ATOM 853 C CA . LYS A 1 113 ? -3.741 -5.355 16.640 1.00 94.31 113 LYS A CA 1
ATOM 854 C C . LYS A 1 113 ? -5.023 -6.047 17.088 1.00 94.31 113 LYS A C 1
ATOM 856 O O . LYS A 1 113 ? -5.234 -7.195 16.721 1.00 94.31 113 LYS A O 1
ATOM 861 N N . GLU A 1 114 ? -5.881 -5.354 17.827 1.00 93.00 114 GLU A N 1
ATOM 862 C CA . GLU A 1 114 ? -7.169 -5.895 18.273 1.00 93.00 114 GLU A CA 1
ATOM 863 C C . GLU A 1 114 ? -8.077 -6.255 17.095 1.00 93.00 114 GLU A C 1
ATOM 865 O O . GLU A 1 114 ? -8.733 -7.293 17.112 1.00 93.00 114 GLU A O 1
ATOM 870 N N . LYS A 1 115 ? -8.083 -5.422 16.051 1.00 90.06 115 LYS A N 1
ATOM 871 C CA . LYS A 1 115 ? -8.962 -5.597 14.895 1.00 90.06 115 LYS A CA 1
ATOM 872 C C . LYS A 1 115 ? -8.518 -6.710 13.945 1.00 90.06 115 LYS A C 1
ATOM 874 O O . LYS A 1 115 ? -9.348 -7.484 13.488 1.00 90.06 115 LYS A O 1
ATOM 879 N N . TYR A 1 116 ? -7.231 -6.766 13.608 1.00 92.38 116 TYR A N 1
ATOM 880 C CA . TYR A 1 116 ? -6.722 -7.615 12.522 1.00 92.38 116 TYR A CA 1
ATOM 881 C C . TYR A 1 116 ? -5.809 -8.747 12.993 1.00 92.38 116 TYR A C 1
ATOM 883 O O . TYR A 1 116 ? -5.574 -9.693 12.247 1.00 92.38 116 TYR A O 1
ATOM 891 N N . TYR A 1 117 ? -5.314 -8.677 14.228 1.00 93.38 117 TYR A N 1
ATOM 892 C CA . TYR A 1 117 ? -4.420 -9.676 14.807 1.00 93.38 117 TYR A CA 1
ATOM 893 C C . TYR A 1 117 ? -4.890 -10.183 16.191 1.00 93.38 117 TYR A C 1
ATOM 895 O O . TYR A 1 117 ? -4.047 -10.319 17.086 1.00 93.38 117 TYR A O 1
ATOM 903 N N . PRO A 1 118 ? -6.198 -10.461 16.404 1.00 93.19 118 PRO A N 1
ATOM 904 C CA . PRO A 1 118 ? -6.708 -10.890 17.709 1.00 93.19 118 PRO A CA 1
ATOM 905 C C . PRO A 1 118 ? -6.167 -12.262 18.144 1.00 93.19 118 PRO A C 1
ATOM 907 O O . PRO A 1 118 ? -5.965 -12.496 19.334 1.00 93.19 118 PRO A O 1
ATOM 910 N N . ASP A 1 119 ? -5.889 -13.155 17.191 1.00 94.12 119 ASP A N 1
ATOM 911 C CA . ASP A 1 119 ? -5.441 -14.528 17.427 1.00 94.12 119 ASP A CA 1
ATOM 912 C C . ASP A 1 119 ? -4.501 -15.032 16.309 1.00 94.12 119 ASP A C 1
ATOM 914 O O . ASP A 1 119 ? -4.036 -14.264 15.460 1.00 94.12 119 ASP A O 1
ATOM 918 N N . GLU A 1 120 ? -4.087 -16.302 16.384 1.00 95.00 120 GLU A N 1
ATOM 919 C CA . GLU A 1 120 ? -3.206 -16.926 15.380 1.00 95.00 120 GLU A CA 1
ATOM 920 C C . GLU A 1 120 ? -3.923 -17.213 14.051 1.00 95.00 120 GLU A C 1
ATOM 922 O O . GLU A 1 120 ? -3.283 -17.145 13.002 1.00 95.00 120 GLU A O 1
ATOM 927 N N . ASP A 1 121 ? -5.231 -17.483 14.062 1.00 95.44 121 ASP A N 1
ATOM 928 C CA . ASP A 1 121 ? -5.985 -17.792 12.842 1.00 95.44 121 ASP A CA 1
ATOM 929 C C . ASP A 1 121 ? -6.132 -16.542 11.969 1.00 95.44 121 ASP A C 1
ATOM 931 O O . ASP A 1 121 ? -5.877 -16.593 10.765 1.00 95.44 121 ASP A O 1
ATOM 935 N N . ALA A 1 122 ? -6.426 -15.389 12.576 1.00 93.88 122 ALA A N 1
ATOM 936 C CA . ALA A 1 122 ? -6.425 -14.097 11.896 1.00 93.88 122 ALA A CA 1
ATOM 937 C C . ALA A 1 122 ? -5.038 -13.751 11.328 1.00 93.88 122 ALA A C 1
ATOM 939 O O . ALA A 1 122 ? -4.911 -13.330 10.176 1.00 93.88 122 ALA A O 1
ATOM 940 N N . ARG A 1 123 ? -3.972 -13.990 12.107 1.00 94.69 123 ARG A N 1
ATOM 941 C CA . ARG A 1 123 ? -2.586 -13.802 11.648 1.00 94.69 123 ARG A CA 1
ATOM 942 C C . ARG A 1 123 ? -2.258 -14.683 10.450 1.00 94.69 123 ARG A C 1
ATOM 944 O O . ARG A 1 123 ? -1.683 -14.190 9.479 1.00 94.69 123 ARG A O 1
ATOM 951 N N . LYS A 1 124 ? -2.637 -15.959 10.506 1.00 95.94 124 LYS A N 1
ATOM 952 C CA . LYS A 1 124 ? -2.441 -16.910 9.415 1.00 95.94 124 LYS A CA 1
ATOM 953 C C . LYS A 1 124 ? -3.222 -16.498 8.172 1.00 95.94 124 LYS A C 1
ATOM 955 O O . LYS A 1 124 ? -2.652 -16.486 7.091 1.00 95.94 124 LYS A O 1
ATOM 960 N N . LEU A 1 125 ? -4.478 -16.086 8.329 1.00 95.75 125 LEU A N 1
ATOM 961 C CA . LEU A 1 125 ? -5.318 -15.625 7.227 1.00 95.75 125 LEU A CA 1
ATOM 962 C C . LEU A 1 125 ? -4.681 -14.441 6.483 1.00 95.75 125 LEU A C 1
ATOM 964 O O . LEU A 1 125 ? -4.631 -14.439 5.254 1.00 95.75 125 LEU A O 1
ATOM 968 N N . LEU A 1 126 ? -4.149 -13.455 7.212 1.00 95.75 126 LEU A N 1
ATOM 969 C CA . LEU A 1 126 ? -3.464 -12.316 6.595 1.00 95.75 126 LEU A CA 1
ATOM 970 C C . LEU A 1 126 ? -2.140 -12.722 5.947 1.00 95.75 126 LEU A C 1
ATOM 972 O O . LEU A 1 126 ? -1.835 -12.250 4.853 1.00 95.75 126 LEU A O 1
ATOM 976 N N . ALA A 1 127 ? -1.379 -13.619 6.576 1.00 96.19 127 ALA A N 1
ATOM 977 C CA . ALA A 1 127 ? -0.142 -14.145 6.007 1.00 96.19 127 ALA A CA 1
ATOM 978 C C . ALA A 1 127 ? -0.391 -14.914 4.697 1.00 96.19 127 ALA A C 1
ATOM 980 O O . ALA A 1 127 ? 0.285 -14.647 3.702 1.00 96.19 127 ALA A O 1
ATOM 981 N N . ASP A 1 128 ? -1.394 -15.795 4.666 1.00 96.31 128 ASP A N 1
ATOM 982 C CA . ASP A 1 128 ? -1.792 -16.566 3.482 1.00 96.31 128 ASP A CA 1
ATOM 983 C C . ASP A 1 128 ? -2.261 -15.632 2.348 1.00 96.31 128 ASP A C 1
ATOM 985 O O . ASP A 1 128 ? -1.924 -15.832 1.178 1.00 96.31 128 ASP A O 1
ATOM 989 N N . ALA A 1 129 ? -2.957 -14.543 2.692 1.00 95.81 129 ALA A N 1
ATOM 990 C CA . ALA A 1 129 ? -3.362 -13.495 1.753 1.00 95.81 129 ALA A CA 1
ATOM 991 C C . ALA A 1 129 ? -2.234 -12.507 1.377 1.00 95.81 129 ALA A C 1
ATOM 993 O O . ALA A 1 129 ? -2.446 -11.617 0.553 1.00 95.81 129 ALA A O 1
ATOM 994 N N . ASN A 1 130 ? -1.028 -12.661 1.940 1.00 97.31 130 ASN A N 1
ATOM 995 C CA . ASN A 1 130 ? 0.109 -11.744 1.795 1.00 97.31 130 ASN A CA 1
ATOM 996 C C . ASN A 1 130 ? -0.215 -10.288 2.185 1.00 97.31 130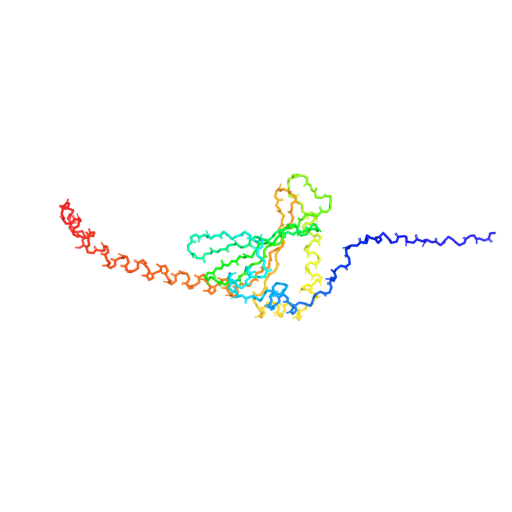 ASN A C 1
ATOM 998 O O . ASN A 1 130 ? 0.317 -9.348 1.589 1.00 97.31 130 ASN A O 1
ATOM 1002 N N . ILE A 1 131 ? -1.080 -10.098 3.182 1.00 97.25 131 ILE A N 1
ATOM 1003 C CA . ILE A 1 131 ? -1.478 -8.783 3.679 1.00 97.25 131 ILE A CA 1
ATOM 1004 C C . ILE A 1 131 ? -0.636 -8.371 4.879 1.00 97.25 131 ILE A C 1
ATOM 1006 O O . ILE A 1 131 ? -0.431 -9.141 5.818 1.00 97.25 131 ILE A O 1
ATOM 1010 N N . SER A 1 132 ? -0.203 -7.114 4.873 1.00 95.75 132 SER A N 1
ATOM 1011 C CA . SER A 1 132 ? 0.427 -6.469 6.019 1.00 95.75 132 SER A CA 1
ATOM 1012 C C . SER A 1 132 ? -0.224 -5.129 6.331 1.00 95.75 132 SER A C 1
ATOM 1014 O O . SER A 1 132 ? -0.679 -4.416 5.433 1.00 95.75 132 SER A O 1
ATOM 1016 N N . VAL A 1 133 ? -0.263 -4.786 7.619 1.00 96.56 133 VAL A N 1
ATOM 1017 C CA . VAL A 1 133 ? -0.770 -3.505 8.108 1.00 96.56 133 VAL A CA 1
ATOM 1018 C C . VAL A 1 133 ? 0.284 -2.851 8.992 1.00 96.56 133 VAL A C 1
ATOM 1020 O O . VAL A 1 133 ? 0.746 -3.434 9.971 1.00 96.56 133 VAL A O 1
ATOM 1023 N N . HIS A 1 134 ? 0.662 -1.620 8.658 1.00 95.44 134 HIS A N 1
ATOM 1024 C CA . HIS A 1 134 ? 1.691 -0.864 9.366 1.00 95.44 134 HIS A CA 1
ATOM 1025 C C . HIS A 1 134 ? 1.180 0.509 9.779 1.00 95.44 134 HIS A C 1
ATOM 1027 O O . HIS A 1 134 ? 0.431 1.151 9.047 1.00 95.44 134 HIS A O 1
ATOM 1033 N N . VAL A 1 135 ? 1.628 0.993 10.935 1.00 97.94 135 VAL A N 1
ATOM 1034 C CA . VAL A 1 135 ? 1.276 2.323 11.437 1.00 97.94 135 VAL A CA 1
ATOM 1035 C C . VAL A 1 135 ? 2.544 3.152 11.585 1.00 97.94 135 VAL A C 1
ATOM 1037 O O . VAL A 1 135 ? 3.540 2.718 12.165 1.00 97.94 135 VAL A O 1
ATOM 1040 N N . THR A 1 136 ? 2.518 4.374 11.070 1.00 97.44 136 THR A N 1
ATOM 1041 C CA . THR A 1 136 ? 3.619 5.329 11.206 1.00 97.44 136 THR A CA 1
ATOM 1042 C C . THR A 1 136 ? 3.108 6.692 11.640 1.00 97.44 136 THR A C 1
ATOM 1044 O O . THR A 1 136 ? 1.948 7.028 11.421 1.00 97.44 136 THR A O 1
ATOM 1047 N N . SER A 1 137 ? 3.977 7.495 12.248 1.00 96.38 137 SER A N 1
ATOM 1048 C CA . SER A 1 137 ? 3.671 8.880 12.595 1.00 96.38 137 SER A CA 1
ATOM 1049 C C . SER A 1 137 ? 4.537 9.837 11.789 1.00 96.38 137 SER A C 1
ATOM 1051 O O . SER A 1 137 ? 5.756 9.662 11.669 1.00 96.38 137 SER A O 1
ATOM 1053 N N . ARG A 1 138 ? 3.903 10.864 11.227 1.00 95.81 138 ARG A N 1
ATOM 1054 C CA . ARG A 1 138 ? 4.556 11.906 10.435 1.00 95.81 138 ARG A CA 1
ATOM 1055 C C . ARG A 1 138 ? 4.912 13.105 11.307 1.00 95.81 138 ARG A C 1
ATOM 1057 O O . ARG A 1 138 ? 4.325 13.334 12.353 1.00 95.81 138 ARG A O 1
ATOM 1064 N N . ARG A 1 139 ? 5.867 13.914 10.837 1.00 95.38 139 ARG A N 1
ATOM 1065 C CA . ARG A 1 139 ? 6.365 15.113 11.544 1.00 95.38 139 ARG A CA 1
ATOM 1066 C C . ARG A 1 139 ? 5.353 16.261 11.670 1.00 95.38 139 ARG A C 1
ATOM 1068 O O . ARG A 1 139 ? 5.677 17.271 12.280 1.00 95.38 139 ARG A O 1
ATOM 1075 N N . ASN A 1 140 ? 4.177 16.143 11.065 1.00 94.19 140 ASN A N 1
ATOM 1076 C CA . ASN A 1 140 ? 3.083 17.110 11.171 1.00 94.19 140 ASN A CA 1
ATOM 1077 C C . ASN A 1 140 ? 1.999 16.646 12.166 1.00 94.19 140 ASN A C 1
ATOM 1079 O O . ASN A 1 140 ? 0.850 17.056 12.044 1.00 94.19 140 ASN A O 1
ATOM 1083 N N . GLY A 1 141 ? 2.330 15.716 13.066 1.00 95.19 141 GLY A N 1
ATOM 1084 C CA . GLY A 1 141 ? 1.421 15.133 14.051 1.00 95.19 141 GLY A CA 1
ATOM 1085 C C . GLY A 1 141 ? 0.416 14.117 13.508 1.00 95.19 141 GLY A C 1
ATOM 1086 O O . GLY A 1 141 ? -0.299 13.508 14.293 1.00 95.19 141 GLY A O 1
ATOM 1087 N N . THR A 1 142 ? 0.335 13.898 12.193 1.00 96.81 142 THR A N 1
ATOM 1088 C CA . THR A 1 142 ? -0.596 12.901 11.635 1.00 96.81 142 THR A CA 1
ATOM 1089 C C . THR A 1 142 ? -0.080 11.476 11.807 1.00 96.81 142 THR A C 1
ATOM 1091 O O . THR A 1 142 ? 1.129 11.219 11.800 1.00 96.81 142 THR A O 1
ATOM 1094 N N . VAL A 1 143 ? -1.009 10.531 11.917 1.00 97.88 143 VAL A N 1
ATOM 1095 C CA . VAL A 1 143 ? -0.722 9.092 11.906 1.00 97.88 143 VAL A CA 1
ATOM 1096 C C . VAL A 1 143 ? -1.145 8.531 10.556 1.00 97.88 143 VAL A C 1
ATOM 1098 O O . VAL A 1 143 ? -2.164 8.933 10.012 1.00 97.88 143 VAL A O 1
ATOM 1101 N N . VAL A 1 144 ? -0.371 7.616 9.983 1.00 97.94 144 VAL A N 1
ATOM 1102 C CA . VAL A 1 144 ? -0.715 6.944 8.728 1.00 97.94 144 VAL A CA 1
ATOM 1103 C C . VAL A 1 144 ? -0.783 5.449 8.958 1.00 97.94 144 VAL A C 1
ATOM 1105 O O . VAL A 1 144 ? 0.174 4.860 9.459 1.00 97.94 144 VAL A O 1
ATOM 1108 N N . VAL A 1 145 ? -1.898 4.848 8.550 1.00 98.31 145 VAL A N 1
ATOM 1109 C CA . VAL A 1 145 ? -2.056 3.395 8.471 1.00 98.31 145 VAL A CA 1
ATOM 1110 C C . VAL A 1 145 ? -1.851 2.970 7.025 1.00 98.31 145 VAL A C 1
ATOM 1112 O O . VAL A 1 145 ? -2.517 3.479 6.127 1.00 98.31 145 VAL A O 1
ATOM 1115 N N . MET A 1 146 ? -0.916 2.060 6.799 1.00 97.81 146 MET A N 1
ATOM 1116 C CA . MET A 1 146 ? -0.597 1.491 5.498 1.00 97.81 146 MET A CA 1
ATOM 1117 C C . MET A 1 146 ? -1.116 0.059 5.460 1.00 97.81 146 MET A C 1
ATOM 1119 O O . MET A 1 146 ? -0.695 -0.760 6.272 1.00 97.81 146 MET A O 1
ATOM 1123 N N . TYR A 1 147 ? -2.012 -0.225 4.525 1.00 97.69 147 TYR A N 1
ATOM 1124 C CA . TYR A 1 147 ? -2.481 -1.565 4.192 1.00 97.69 147 TYR A CA 1
ATOM 1125 C C . TYR A 1 147 ? -1.802 -1.988 2.894 1.00 97.69 147 TYR A C 1
ATOM 1127 O O . TYR A 1 147 ? -1.853 -1.241 1.918 1.00 97.69 147 TYR A O 1
ATOM 1135 N N . GLU A 1 148 ? -1.164 -3.150 2.876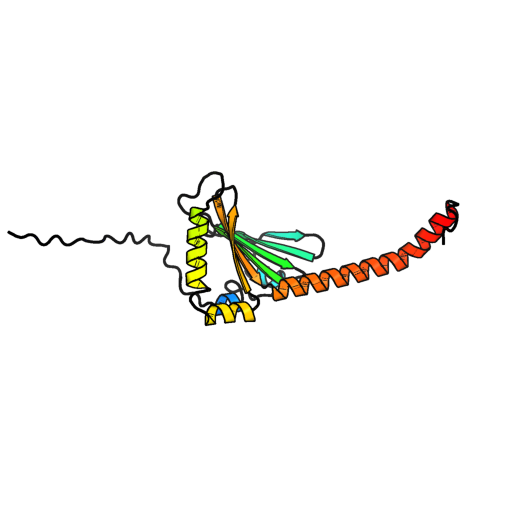 1.00 96.56 148 GLU A N 1
ATOM 1136 C CA . GLU A 1 148 ? -0.352 -3.611 1.750 1.00 96.56 148 GLU A CA 1
ATOM 1137 C C . GLU A 1 148 ? -0.689 -5.056 1.390 1.00 96.56 148 GLU A C 1
ATOM 1139 O O . GLU A 1 148 ? -0.718 -5.915 2.269 1.00 96.56 148 GLU A O 1
ATOM 1144 N N . ASN A 1 149 ? -0.851 -5.333 0.093 1.00 97.88 149 ASN A N 1
ATOM 1145 C CA . ASN A 1 149 ? -0.742 -6.681 -0.452 1.00 97.88 149 ASN A CA 1
ATOM 1146 C C . ASN A 1 149 ? 0.676 -6.900 -0.998 1.00 97.88 149 ASN A C 1
ATOM 1148 O O . ASN A 1 149 ? 1.006 -6.530 -2.131 1.00 97.88 149 ASN A O 1
ATOM 1152 N N . ILE A 1 150 ? 1.520 -7.522 -0.174 1.00 96.19 150 ILE A N 1
ATOM 1153 C CA . ILE A 1 150 ? 2.944 -7.742 -0.444 1.00 96.19 150 ILE A CA 1
ATOM 1154 C C . ILE A 1 150 ? 3.127 -8.664 -1.658 1.00 96.19 150 ILE A C 1
ATOM 1156 O O . ILE A 1 150 ? 4.079 -8.505 -2.426 1.00 96.19 150 ILE A O 1
ATOM 1160 N N . GLY A 1 151 ? 2.224 -9.630 -1.844 1.00 95.94 151 GLY A N 1
ATOM 1161 C CA . GLY A 1 151 ? 2.274 -10.584 -2.952 1.00 95.94 151 GLY A CA 1
ATOM 1162 C C . GLY A 1 151 ? 2.142 -9.878 -4.299 1.00 95.94 151 GLY A C 1
ATOM 1163 O O . GLY A 1 151 ? 3.016 -10.012 -5.160 1.00 95.94 151 GLY A O 1
ATOM 1164 N N . LEU A 1 152 ? 1.101 -9.055 -4.445 1.00 96.38 152 LEU A N 1
ATOM 1165 C CA . LEU A 1 152 ? 0.886 -8.239 -5.641 1.00 96.38 152 LEU A CA 1
ATOM 1166 C C . LEU A 1 152 ? 2.010 -7.228 -5.848 1.00 96.38 152 LEU A C 1
ATOM 1168 O O . LEU A 1 152 ? 2.530 -7.108 -6.955 1.00 96.38 152 LEU A O 1
ATOM 1172 N N . PHE A 1 153 ? 2.447 -6.559 -4.780 1.00 94.31 153 PHE A N 1
ATOM 1173 C CA . PHE A 1 153 ? 3.557 -5.614 -4.851 1.00 94.31 153 PHE A CA 1
ATOM 1174 C C . PHE A 1 153 ? 4.833 -6.262 -5.411 1.00 94.31 153 PHE A C 1
ATOM 1176 O O . PHE A 1 153 ? 5.472 -5.725 -6.320 1.00 94.31 153 PHE A O 1
ATOM 1183 N N . ARG A 1 154 ? 5.199 -7.449 -4.911 1.00 95.19 154 ARG A N 1
ATOM 1184 C CA . ARG A 1 154 ? 6.373 -8.198 -5.385 1.00 95.19 154 ARG A CA 1
ATOM 1185 C C . ARG A 1 154 ? 6.212 -8.672 -6.827 1.00 95.19 154 ARG A C 1
ATOM 1187 O O . ARG A 1 154 ? 7.168 -8.563 -7.595 1.00 95.19 154 ARG A O 1
ATOM 1194 N N . ALA A 1 155 ? 5.031 -9.163 -7.201 1.00 94.88 155 ALA A N 1
ATOM 1195 C CA . ALA A 1 155 ? 4.746 -9.591 -8.569 1.00 94.88 155 ALA A CA 1
ATOM 1196 C C . ALA A 1 155 ? 4.851 -8.419 -9.560 1.00 94.88 155 ALA A C 1
ATOM 1198 O O . ALA A 1 155 ? 5.550 -8.522 -10.569 1.00 94.88 155 ALA A O 1
ATOM 1199 N N . ALA A 1 156 ? 4.250 -7.273 -9.228 1.00 92.81 156 ALA A N 1
ATOM 1200 C CA . ALA A 1 156 ? 4.320 -6.063 -10.038 1.00 92.81 156 ALA A CA 1
ATOM 1201 C C . ALA A 1 156 ? 5.760 -5.529 -10.154 1.00 92.81 156 ALA A C 1
ATOM 1203 O O . ALA A 1 156 ? 6.189 -5.160 -11.247 1.00 92.81 156 ALA A O 1
ATOM 1204 N N . GLN A 1 157 ? 6.554 -5.563 -9.074 1.00 92.06 157 GLN A N 1
ATOM 1205 C CA . GLN A 1 157 ? 7.985 -5.240 -9.153 1.00 92.06 157 GLN A CA 1
ATOM 1206 C C . GLN A 1 157 ? 8.756 -6.185 -10.076 1.00 92.06 157 GLN A C 1
ATOM 1208 O O . GLN A 1 157 ? 9.604 -5.732 -10.844 1.00 92.06 157 GLN A O 1
ATOM 1213 N N . ALA A 1 158 ? 8.513 -7.495 -9.991 1.00 93.50 158 ALA A N 1
ATOM 1214 C CA . ALA A 1 158 ? 9.192 -8.468 -10.840 1.00 93.50 158 ALA A CA 1
ATOM 1215 C C . ALA A 1 158 ? 8.860 -8.229 -12.321 1.00 93.50 158 ALA A C 1
ATOM 1217 O O . ALA A 1 158 ? 9.771 -8.141 -13.145 1.00 93.50 158 ALA A O 1
ATOM 1218 N N . ALA A 1 159 ? 7.580 -8.020 -12.641 1.00 91.50 159 ALA A N 1
ATOM 1219 C CA . ALA A 1 159 ? 7.129 -7.684 -13.990 1.00 91.50 159 ALA A CA 1
ATOM 1220 C C . ALA A 1 159 ? 7.763 -6.380 -14.504 1.00 91.50 159 ALA A C 1
ATOM 1222 O O . ALA A 1 159 ? 8.242 -6.319 -15.635 1.00 91.50 159 ALA A O 1
ATOM 1223 N N . GLN A 1 160 ? 7.840 -5.351 -13.657 1.00 90.44 160 GLN A N 1
ATOM 1224 C CA . GLN A 1 160 ? 8.481 -4.083 -13.998 1.00 90.44 160 GLN A CA 1
ATOM 1225 C C . GLN A 1 160 ? 9.975 -4.255 -14.309 1.00 90.44 160 GLN A C 1
ATOM 1227 O O . GLN A 1 160 ? 10.464 -3.673 -15.280 1.00 90.44 160 GLN A O 1
ATOM 1232 N N . ARG A 1 161 ? 10.701 -5.060 -13.519 1.00 91.44 161 ARG A N 1
ATOM 1233 C CA . ARG A 1 161 ? 12.127 -5.345 -13.755 1.00 91.44 161 ARG A CA 1
ATOM 1234 C C . ARG A 1 161 ? 12.346 -6.089 -15.066 1.00 91.44 161 ARG A C 1
ATOM 1236 O O . ARG A 1 161 ? 13.241 -5.703 -15.811 1.00 91.44 161 ARG A O 1
ATOM 1243 N N . LEU A 1 162 ? 11.526 -7.099 -15.363 1.00 92.19 162 LEU A N 1
ATOM 1244 C CA . LEU A 1 162 ? 11.590 -7.833 -16.631 1.00 92.19 162 LEU A CA 1
ATOM 1245 C C . LEU A 1 162 ? 11.333 -6.896 -17.818 1.00 92.19 162 LEU A C 1
ATOM 1247 O O . LEU A 1 162 ? 12.145 -6.826 -18.736 1.00 92.19 162 LEU A O 1
ATOM 1251 N N . ALA A 1 163 ? 10.288 -6.067 -17.747 1.00 89.38 163 ALA A N 1
ATOM 1252 C CA . ALA A 1 163 ? 10.002 -5.078 -18.785 1.00 89.38 163 ALA A CA 1
ATOM 1253 C C . ALA A 1 163 ? 11.138 -4.047 -18.950 1.00 89.38 163 ALA A C 1
ATOM 1255 O O . ALA A 1 163 ? 11.418 -3.582 -20.055 1.00 89.38 163 ALA A O 1
ATOM 1256 N N . GLU A 1 164 ? 11.811 -3.656 -17.863 1.00 90.19 164 GLU A N 1
ATOM 1257 C CA . GLU A 1 164 ? 12.977 -2.770 -17.924 1.00 90.19 164 GLU A CA 1
ATOM 1258 C C . GLU A 1 164 ? 14.202 -3.464 -18.542 1.00 90.19 164 GLU A C 1
ATOM 1260 O O . GLU A 1 164 ? 14.905 -2.839 -19.337 1.00 90.19 164 GLU A O 1
ATOM 1265 N N . GLN A 1 165 ? 14.430 -4.746 -18.247 1.00 92.25 165 GLN A N 1
ATOM 1266 C CA . GLN A 1 165 ? 15.482 -5.551 -18.872 1.00 92.25 165 GLN A CA 1
ATOM 1267 C C . GLN A 1 165 ? 15.259 -5.683 -20.380 1.00 92.25 165 GLN A C 1
ATOM 1269 O O . GLN A 1 165 ? 16.152 -5.315 -21.142 1.00 92.25 165 GLN A O 1
ATOM 1274 N N . GLU A 1 166 ? 14.057 -6.066 -20.813 1.00 91.50 166 GLU A N 1
ATOM 1275 C CA . GLU A 1 166 ? 13.706 -6.176 -22.234 1.00 91.50 166 GLU A CA 1
ATOM 1276 C C . GLU A 1 166 ? 13.866 -4.840 -22.972 1.00 91.50 166 GLU A C 1
ATOM 1278 O O . GLU A 1 166 ? 14.430 -4.785 -24.066 1.00 91.50 166 GLU A O 1
ATOM 1283 N N . ARG A 1 167 ? 13.428 -3.724 -22.368 1.00 89.00 167 ARG A N 1
ATOM 1284 C CA . ARG A 1 167 ? 13.637 -2.384 -22.946 1.00 89.00 167 ARG A CA 1
ATOM 1285 C C . ARG A 1 167 ? 15.118 -2.041 -23.071 1.00 89.00 167 ARG A C 1
ATOM 1287 O O . ARG A 1 167 ? 15.533 -1.480 -24.081 1.00 89.00 167 ARG A O 1
ATOM 1294 N N . ASN A 1 168 ? 15.918 -2.364 -22.059 1.00 91.12 168 ASN A N 1
ATOM 1295 C CA . ASN A 1 168 ? 17.355 -2.107 -22.078 1.00 91.12 168 ASN A CA 1
ATOM 1296 C C . ASN A 1 168 ? 18.098 -3.010 -23.073 1.00 91.12 168 ASN A C 1
ATOM 1298 O O . ASN A 1 168 ? 19.132 -2.601 -23.595 1.00 91.12 168 ASN A O 1
ATOM 1302 N N . GLU A 1 169 ? 17.619 -4.227 -23.320 1.00 92.75 169 GLU A N 1
ATOM 1303 C CA . GLU A 1 169 ? 18.155 -5.131 -24.342 1.00 92.75 169 GLU A CA 1
ATOM 1304 C C . GLU A 1 169 ? 17.812 -4.655 -25.748 1.00 92.75 169 GLU A C 1
ATOM 1306 O O . GLU A 1 169 ? 18.719 -4.523 -26.564 1.00 92.75 169 GLU A O 1
ATOM 1311 N N . LYS A 1 170 ? 16.552 -4.281 -26.005 1.00 91.44 170 LYS A N 1
ATOM 1312 C CA . LYS A 1 170 ? 16.148 -3.663 -27.279 1.00 91.44 170 LYS A CA 1
ATOM 1313 C C . LYS A 1 170 ? 16.949 -2.396 -27.558 1.00 91.44 170 LYS A C 1
ATOM 1315 O O . LYS A 1 170 ? 17.547 -2.274 -28.622 1.00 91.44 170 LYS A O 1
ATOM 1320 N N . ARG A 1 171 ? 17.075 -1.510 -26.562 1.00 90.94 171 ARG A N 1
ATOM 1321 C CA . ARG A 1 171 ? 17.901 -0.302 -26.683 1.00 90.94 171 ARG A CA 1
ATOM 1322 C C . ARG A 1 171 ? 19.359 -0.643 -26.997 1.00 90.94 171 ARG A C 1
ATOM 1324 O O . ARG A 1 171 ? 19.947 -0.028 -27.875 1.00 90.94 171 ARG A O 1
ATOM 1331 N N . ARG A 1 172 ? 19.950 -1.639 -26.324 1.00 89.38 172 ARG A N 1
ATOM 1332 C CA . ARG A 1 172 ? 21.322 -2.093 -26.617 1.00 89.38 172 ARG A CA 1
ATOM 1333 C C . ARG A 1 172 ? 21.461 -2.677 -28.023 1.00 89.38 172 ARG A C 1
ATOM 1335 O O . ARG A 1 172 ? 22.472 -2.414 -28.661 1.00 89.38 172 ARG A O 1
ATOM 1342 N N . ALA A 1 173 ? 20.479 -3.429 -28.510 1.00 91.25 173 ALA A N 1
ATOM 1343 C CA . ALA A 1 173 ? 20.498 -3.991 -29.858 1.00 91.25 173 ALA A CA 1
ATOM 1344 C C . ALA A 1 173 ? 20.360 -2.909 -30.947 1.00 91.25 173 ALA A C 1
ATOM 1346 O O . ALA A 1 173 ? 21.015 -2.994 -31.980 1.00 91.25 173 ALA A O 1
ATOM 1347 N N . GLU A 1 174 ? 19.551 -1.873 -30.710 1.00 90.56 174 GLU A N 1
ATOM 1348 C CA . GLU A 1 174 ? 19.319 -0.779 -31.665 1.00 90.56 174 GLU A CA 1
ATOM 1349 C C . GLU A 1 174 ? 20.425 0.288 -31.647 1.00 90.56 174 GLU A C 1
ATOM 1351 O O . GLU A 1 174 ? 20.850 0.783 -32.694 1.00 90.56 174 GLU A O 1
ATOM 1356 N N . GLU A 1 175 ? 20.889 0.672 -30.457 1.00 88.81 175 GLU A N 1
ATOM 1357 C CA . GLU A 1 175 ? 21.905 1.714 -30.274 1.00 88.81 175 GLU A CA 1
ATOM 1358 C C . GLU A 1 175 ? 23.326 1.156 -30.300 1.00 88.81 175 GLU A C 1
ATOM 1360 O O . GLU A 1 175 ? 24.254 1.904 -30.589 1.00 88.81 175 GLU A O 1
ATOM 1365 N N . GLY A 1 176 ? 23.515 -0.136 -30.021 1.00 85.44 176 GLY A N 1
ATOM 1366 C CA . GLY A 1 176 ? 24.821 -0.796 -30.006 1.00 85.44 176 GLY A CA 1
ATOM 1367 C C . GLY A 1 176 ? 25.587 -0.610 -31.316 1.00 85.44 176 GLY A C 1
ATOM 1368 O O . GLY A 1 176 ? 26.677 -0.041 -31.274 1.00 85.44 176 GLY A O 1
ATOM 1369 N N . PRO A 1 177 ? 25.008 -0.968 -32.479 1.00 87.00 177 PRO A N 1
ATOM 1370 C CA . PRO A 1 177 ? 25.657 -0.768 -33.774 1.00 87.00 177 PRO A CA 1
ATOM 1371 C C . PRO A 1 177 ? 25.939 0.709 -34.074 1.00 87.00 177 PRO A C 1
ATOM 1373 O O . PRO A 1 177 ? 27.020 1.050 -34.540 1.00 87.00 177 PRO A O 1
ATOM 1376 N N . LYS A 1 178 ? 25.000 1.611 -33.749 1.00 87.50 178 LYS A N 1
ATOM 1377 C CA . LYS A 1 178 ? 25.177 3.062 -33.953 1.00 87.50 178 LYS A CA 1
ATOM 1378 C C . LYS A 1 178 ? 26.309 3.621 -33.095 1.00 87.50 178 LYS A C 1
ATOM 1380 O O . LYS A 1 178 ? 27.084 4.453 -33.551 1.00 87.50 178 LYS A O 1
ATOM 1385 N N . ARG A 1 179 ? 26.407 3.160 -31.849 1.00 83.00 179 ARG A N 1
ATOM 1386 C CA . ARG A 1 179 ? 27.449 3.560 -30.905 1.00 83.00 179 ARG A CA 1
ATOM 1387 C C . ARG A 1 179 ? 28.803 2.986 -31.302 1.00 83.00 179 ARG A C 1
ATOM 1389 O O . ARG A 1 179 ? 29.792 3.697 -31.201 1.00 83.00 179 ARG A O 1
ATOM 1396 N N . GLN A 1 180 ? 28.841 1.746 -31.784 1.00 82.88 180 GLN A N 1
ATOM 1397 C CA . GLN A 1 180 ? 30.052 1.124 -32.314 1.00 82.88 180 GLN A CA 1
ATOM 1398 C C . GLN A 1 180 ? 30.559 1.869 -33.554 1.00 82.88 180 GLN A C 1
ATOM 1400 O O . GLN A 1 180 ? 31.734 2.220 -33.598 1.00 82.88 180 GLN A O 1
ATOM 1405 N N . GLN A 1 181 ? 29.669 2.213 -34.492 1.00 85.12 181 GLN A N 1
ATOM 1406 C CA . GLN A 1 181 ? 30.020 3.031 -35.656 1.00 85.12 181 GLN A CA 1
ATOM 1407 C C . GLN A 1 181 ? 30.547 4.411 -35.241 1.00 85.12 181 GLN A C 1
ATOM 1409 O O . GLN A 1 181 ? 31.605 4.823 -35.694 1.00 85.12 181 GLN A O 1
ATOM 1414 N N . ALA A 1 182 ? 29.871 5.103 -34.317 1.00 86.25 182 ALA A N 1
ATOM 1415 C CA . ALA A 1 182 ? 30.316 6.415 -33.846 1.00 86.25 182 ALA A CA 1
ATOM 1416 C C . ALA A 1 182 ? 31.691 6.379 -33.150 1.00 86.25 182 ALA A C 1
ATOM 1418 O O . ALA A 1 182 ? 32.451 7.340 -33.241 1.00 86.25 182 ALA A O 1
ATOM 1419 N N . LEU A 1 183 ? 32.022 5.286 -32.452 1.00 85.50 183 LEU A N 1
ATOM 1420 C CA . LEU A 1 183 ? 33.345 5.092 -31.848 1.00 85.50 183 LEU A CA 1
ATOM 1421 C C . LEU A 1 183 ? 34.425 4.860 -32.913 1.00 85.50 183 LEU A C 1
ATOM 1423 O O . LEU A 1 183 ? 35.501 5.450 -32.813 1.00 85.50 183 LEU 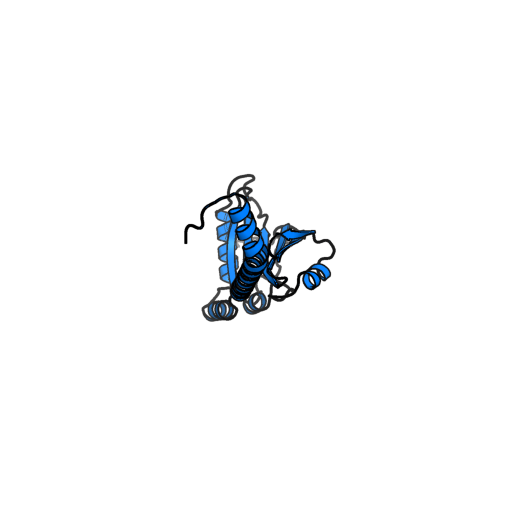A O 1
ATOM 1427 N N . GLN A 1 184 ? 34.121 4.066 -33.945 1.00 83.75 184 GLN A N 1
ATOM 1428 C CA . GLN A 1 184 ? 35.008 3.863 -35.095 1.00 83.75 184 GLN A CA 1
ATOM 1429 C C . GLN A 1 184 ? 35.251 5.176 -35.854 1.00 83.75 184 GLN A C 1
ATOM 1431 O O . GLN A 1 184 ? 36.401 5.530 -36.109 1.00 83.75 184 GLN A O 1
ATOM 1436 N N . ASP A 1 185 ? 34.192 5.939 -36.140 1.00 88.19 185 ASP A N 1
ATOM 1437 C CA . ASP A 1 185 ? 34.272 7.234 -36.830 1.00 88.19 185 ASP A CA 1
ATOM 1438 C C . ASP A 1 185 ? 35.061 8.278 -36.016 1.00 88.19 185 ASP A C 1
ATOM 1440 O O . ASP A 1 185 ? 35.738 9.137 -36.580 1.00 88.19 185 ASP A O 1
ATOM 1444 N N . ALA A 1 186 ? 35.016 8.193 -34.682 1.00 88.44 186 ALA A N 1
ATOM 1445 C CA . ALA A 1 186 ? 35.793 9.042 -33.780 1.00 88.44 186 ALA A CA 1
ATOM 1446 C C . ALA A 1 186 ? 37.271 8.619 -33.648 1.00 88.44 186 ALA A C 1
ATOM 1448 O O . ALA A 1 186 ? 38.015 9.236 -32.883 1.00 88.44 186 ALA A O 1
ATOM 1449 N N . GLY A 1 187 ? 37.706 7.574 -34.362 1.00 83.00 187 GLY A N 1
ATOM 1450 C CA . GLY A 1 187 ? 39.076 7.064 -34.307 1.00 83.0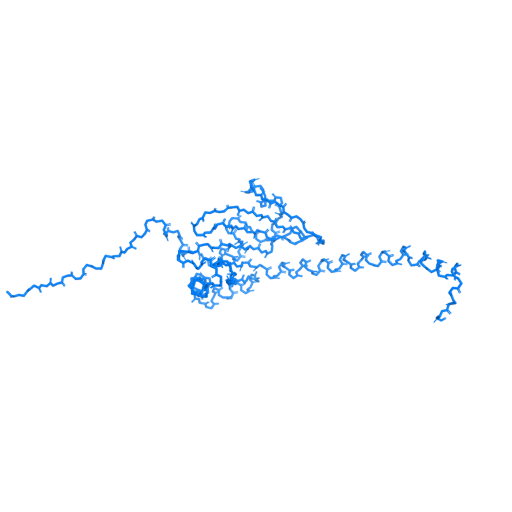0 187 GLY A CA 1
ATOM 1451 C C . GLY A 1 187 ? 39.443 6.443 -32.958 1.00 83.00 187 GLY A C 1
ATOM 1452 O O . GLY A 1 187 ? 40.628 6.340 -32.639 1.00 83.00 187 GLY A O 1
ATOM 1453 N N . VAL A 1 188 ? 38.450 6.050 -32.151 1.00 78.44 188 VAL A N 1
ATOM 1454 C CA . VAL A 1 188 ? 38.696 5.307 -30.913 1.00 78.44 188 VAL A CA 1
ATOM 1455 C C . VAL A 1 188 ? 39.129 3.895 -31.317 1.00 78.44 188 VAL A C 1
ATOM 1457 O O . VAL A 1 188 ? 38.348 3.203 -31.974 1.00 78.44 188 VAL A O 1
ATOM 1460 N N . PRO A 1 189 ? 40.360 3.460 -30.984 1.00 65.44 189 PRO A N 1
ATOM 1461 C CA . PRO A 1 189 ? 40.828 2.134 -31.359 1.00 65.44 189 PRO A CA 1
ATOM 1462 C C . PRO A 1 189 ? 39.953 1.066 -30.705 1.00 65.44 189 PRO A C 1
ATOM 1464 O O . PRO A 1 189 ? 39.506 1.231 -29.566 1.00 65.44 189 PRO A O 1
ATOM 1467 N N . ASP A 1 190 ? 39.719 -0.025 -31.430 1.00 64.75 190 ASP A N 1
ATOM 1468 C CA . ASP A 1 190 ? 39.020 -1.186 -30.888 1.00 64.75 190 ASP A CA 1
ATOM 1469 C C . ASP A 1 190 ? 39.869 -1.755 -29.736 1.00 64.75 190 ASP A C 1
ATOM 1471 O O . ASP A 1 190 ? 41.034 -2.107 -29.928 1.00 64.75 190 ASP A O 1
ATOM 1475 N N . LEU A 1 191 ? 39.330 -1.733 -28.514 1.00 58.81 191 LEU A N 1
ATOM 1476 C CA . LEU A 1 191 ? 40.028 -2.139 -27.282 1.00 58.81 191 LEU A CA 1
ATOM 1477 C C . LEU A 1 191 ? 39.656 -3.567 -26.844 1.00 58.81 191 LEU A C 1
ATOM 1479 O O . LEU A 1 191 ? 39.818 -3.910 -25.671 1.00 58.81 191 LEU A O 1
ATOM 1483 N N . LEU A 1 192 ? 39.136 -4.379 -27.768 1.00 53.22 192 LEU A N 1
ATOM 1484 C CA . LEU A 1 192 ? 38.747 -5.772 -27.545 1.00 53.22 192 LEU A CA 1
ATOM 1485 C C . LEU A 1 192 ? 39.660 -6.741 -28.297 1.00 53.22 192 LEU A C 1
ATOM 1487 O O . LEU A 1 192 ? 39.905 -6.515 -29.500 1.00 53.22 192 LEU A O 1
#

Secondary structure (DSSP, 8-state):
--------------TT--S-S---HHHHHHEETTEETT--HHHHHHH-TTPEEEEETTTEEEEEEEEETTEEEEEEEEETTEEEEEEEEE--TT--SSB--HHHHHHHHHHHHHHH-SSHHHHHHHHHTTEEEEEEE-TBS-EEEEEEEHHHHHHHHHHHHHHHHHHHHHHHHHHHHHHHHHHHHTTPPP--

Sequence (192 aa):
MMSRLAIVLIGITLPGFVCSLQADPSDIAKGYKDQPWGVSIETVQKAFPDSNLETAPKGSATLTVKGQPPAVQSMYVFMMDQLCFVHVTLELPMRPEGGQDPHGKKIVEEMIKEKYYPDEDARKLLADANISVHVTSRRNGTVVVMYENIGLFRAAQAAQRLAEQERNEKRRAEEGPKRQQALQDAGVPDLL

Foldseek 3Di:
DDDDDDPPPPDPPPPPPPDDLADALVVLLQHDVVGGWFAFPVVVCVVPVVWDWDADPLAKIWTKDADDAQQGIWIQIDFNRTGFKIKTKGDDPPFDQFAWDVPVQVVVVVSCCVRQPVDVVSVVSCVVSQWDWDWDTDGRRIIMIMIGNVVVVVVSVVVSVVVVVVVVVVCCVVCVVVVVVVCVVVVPDDPD